Protein AF-A0A388Q940-F1 (afdb_monomer)

Nearest PDB structures (foldseek):
  7n8o-assembly1_U  TM=7.029E-01  e=7.690E-02  Synechocystis sp. PCC 6803 substr. Kazusa
  3a0b-assembly1_U  TM=7.105E-01  e=7.690E-02  Thermostichus vulcanus
  2axt-assembly1_u  TM=7.032E-01  e=1.272E-01  Thermosynechococcus vestitus
  7yq2-assembly1_U  TM=7.188E-01  e=1.779E-01  Thermosynechococcus vestitus BP-1
  4yuu-assembly1_U1  TM=6.800E-01  e=1.779E-01  Cyanidium caldarium

Solvent-accessible surface area (backbone atoms only — not comparable to full-atom values): 18962 Å² total; per-residue (Å²): 92,52,87,86,71,74,63,37,32,44,63,40,50,44,53,58,74,60,27,64,42,81,66,42,47,79,50,97,77,61,41,44,64,42,27,40,33,36,65,17,64,45,72,73,43,76,47,47,49,44,87,57,42,36,73,36,48,65,73,19,71,62,36,41,33,75,24,58,48,66,78,48,54,72,66,58,51,50,45,69,75,55,49,73,88,47,74,72,46,42,38,65,28,42,40,68,59,48,64,70,42,52,51,51,51,55,61,78,38,70,59,82,27,63,90,38,28,27,54,52,30,46,48,52,51,48,54,31,57,76,71,68,41,60,77,53,72,61,36,47,53,35,32,60,57,28,46,72,65,43,62,91,88,71,51,74,78,56,52,84,24,54,74,78,84,70,81,79,81,85,78,77,84,77,82,81,74,82,78,76,86,77,80,85,79,81,86,78,90,78,91,76,88,84,82,86,84,89,87,79,87,87,88,88,81,89,86,87,87,88,90,90,82,87,84,83,89,87,86,90,86,88,87,82,90,86,85,84,85,90,82,90,87,88,90,65,70,55,57,94,90,40,42,33,66,68,73,54,51,60,74,58,39,41,70,36,61,61,21,26,68,54,45,21,50,48,40,61,72,57,50,74,59,92,42,71,74,53,50,33,75,38,79,78,35,36,93,45,71,52,41,52,47,36,61,71,68,64,38,65,30,52,101

Sequence (303 aa):
MDADRDCQDTRAEVLIAESLEPVTFTSSANCTVLGGRWYDPYTNAVYTVARELDVDHFVPLGDAHSSGGSDWAPDRKQDYANSLADADHLIAVSASANRAKGSRAPDEWKPPNQGYWCEYAYDWIRVKAAWGLSVTQSEWVAVNSMTATCPAGYTYANAASQPAAPAAAPATAVVVVPAPPQPTATAVIVVVPTEVPVVATAVVVATDVPVPAAAPTVAPTDVPTPAPAATAVAAGQCAPGQIDVNSAALEDLQRIIHIGATRAQALIALRPFSSVSDLARISGIGNGTRLAAIKAENLACVN

Radius of gyration: 26.53 Å; Cα contacts (8 Å, |Δi|>4): 356; chains: 1; bounding box: 78×60×60 Å

Structure (mmCIF, N/CA/C/O backbone):
data_AF-A0A388Q940-F1
#
_entry.id   AF-A0A388Q940-F1
#
loop_
_atom_site.group_PDB
_atom_site.id
_atom_site.type_symbol
_atom_site.label_atom_id
_atom_site.label_alt_id
_atom_site.label_comp_id
_atom_site.label_asym_id
_atom_site.label_entity_id
_atom_site.label_seq_id
_atom_site.pdbx_PDB_ins_code
_atom_site.Cartn_x
_atom_site.Cartn_y
_atom_site.Cartn_z
_atom_site.occupancy
_atom_site.B_iso_or_equiv
_atom_site.auth_seq_id
_atom_site.auth_comp_id
_atom_site.auth_asym_id
_atom_site.auth_atom_id
_atom_site.pdbx_PDB_model_num
ATOM 1 N N . MET A 1 1 ? 11.094 -12.103 5.001 1.00 83.81 1 MET A N 1
ATOM 2 C CA . MET A 1 1 ? 11.097 -13.584 5.013 1.00 83.81 1 MET A CA 1
ATOM 3 C C . MET A 1 1 ? 11.046 -14.067 3.573 1.00 83.81 1 MET A C 1
ATOM 5 O O . MET A 1 1 ? 10.405 -13.399 2.788 1.00 83.81 1 MET A O 1
ATOM 9 N N . ASP A 1 2 ? 11.707 -15.164 3.220 1.00 84.62 2 ASP A N 1
ATOM 10 C CA . ASP A 1 2 ? 11.535 -15.830 1.916 1.00 84.62 2 ASP A CA 1
ATOM 11 C C . ASP A 1 2 ? 10.699 -17.094 2.180 1.00 84.62 2 ASP A C 1
ATOM 13 O O . ASP A 1 2 ? 11.158 -18.015 2.867 1.00 84.62 2 ASP A O 1
ATOM 17 N N . ALA A 1 3 ? 9.417 -17.054 1.809 1.00 77.25 3 ALA A N 1
ATOM 18 C CA . ALA A 1 3 ? 8.430 -18.050 2.231 1.00 77.25 3 ALA A CA 1
ATOM 19 C C . ALA A 1 3 ? 8.405 -19.282 1.315 1.00 77.25 3 ALA A C 1
ATOM 21 O O . ALA A 1 3 ? 8.225 -20.402 1.805 1.00 77.25 3 ALA A O 1
ATOM 22 N N . ASP A 1 4 ? 8.602 -19.091 0.014 1.00 76.50 4 ASP A N 1
ATOM 23 C CA . ASP A 1 4 ? 8.589 -20.138 -1.010 1.00 76.50 4 ASP A CA 1
ATOM 24 C C . ASP A 1 4 ? 9.999 -20.610 -1.412 1.00 76.50 4 ASP A C 1
ATOM 26 O O . ASP A 1 4 ? 10.135 -21.624 -2.104 1.00 76.50 4 ASP A O 1
ATOM 30 N N . ARG A 1 5 ? 11.038 -19.989 -0.838 1.00 86.12 5 ARG A N 1
ATOM 31 C CA . ARG A 1 5 ? 12.459 -20.343 -0.968 1.00 86.12 5 ARG A CA 1
ATOM 32 C C . ARG A 1 5 ? 12.975 -20.152 -2.382 1.00 86.12 5 ARG A C 1
ATOM 34 O O . ARG A 1 5 ? 13.818 -20.933 -2.840 1.00 86.12 5 ARG A O 1
ATOM 41 N N . ASP A 1 6 ? 12.473 -19.132 -3.059 1.00 85.19 6 ASP A N 1
ATOM 42 C CA . ASP A 1 6 ? 12.873 -18.797 -4.415 1.00 85.19 6 ASP A CA 1
ATOM 43 C C . ASP A 1 6 ? 14.005 -17.751 -4.474 1.00 85.19 6 ASP A C 1
ATOM 45 O O . ASP A 1 6 ? 14.442 -17.431 -5.574 1.00 85.19 6 ASP A O 1
ATOM 49 N N . CYS A 1 7 ? 14.525 -17.325 -3.308 1.00 92.62 7 CYS A N 1
ATOM 50 C CA . CYS A 1 7 ? 15.496 -16.256 -3.029 1.00 92.62 7 CYS A CA 1
ATOM 51 C C . CYS A 1 7 ? 14.945 -14.828 -2.918 1.00 92.62 7 CYS A C 1
ATOM 53 O O . CYS A 1 7 ? 15.720 -13.917 -2.589 1.00 92.62 7 CYS A O 1
ATOM 55 N N . GLN A 1 8 ? 13.654 -14.612 -3.153 1.00 92.69 8 GLN A N 1
ATOM 56 C CA . GLN A 1 8 ? 12.994 -13.323 -3.005 1.00 92.69 8 GLN A CA 1
ATOM 57 C C . GLN A 1 8 ? 12.448 -13.207 -1.583 1.00 92.69 8 GLN A C 1
ATOM 59 O O . GLN A 1 8 ? 11.655 -14.004 -1.091 1.00 92.69 8 GLN A O 1
ATOM 64 N N . ASP A 1 9 ? 12.931 -12.204 -0.856 1.00 94.50 9 ASP A N 1
ATOM 65 C CA . ASP A 1 9 ? 12.349 -11.903 0.442 1.00 94.50 9 ASP A CA 1
ATOM 66 C C . ASP A 1 9 ? 11.020 -11.148 0.282 1.00 94.50 9 ASP A C 1
ATOM 68 O O . ASP A 1 9 ? 10.682 -10.634 -0.779 1.00 94.50 9 ASP A O 1
ATOM 72 N N . THR A 1 10 ? 10.282 -11.005 1.381 1.00 93.69 10 THR A N 1
ATOM 73 C CA . THR A 1 10 ? 9.023 -10.251 1.450 1.00 93.69 10 THR A CA 1
ATOM 74 C C . THR A 1 10 ? 9.108 -8.877 0.781 1.00 93.69 10 THR A C 1
ATOM 76 O O . THR A 1 10 ? 8.126 -8.411 0.214 1.00 93.69 10 THR A O 1
ATO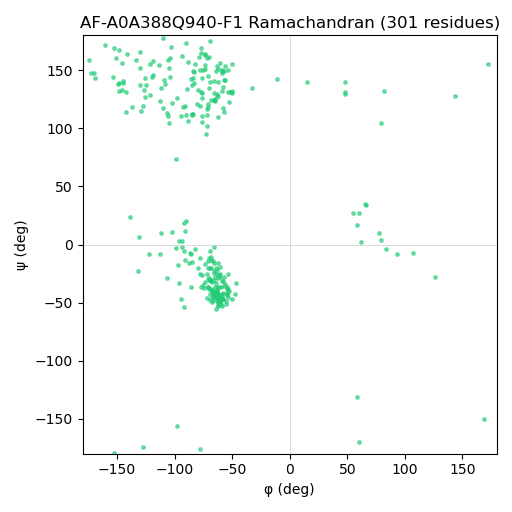M 79 N N . ARG A 1 11 ? 10.270 -8.211 0.819 1.00 96.56 11 ARG A N 1
ATOM 80 C CA . ARG A 1 11 ? 10.433 -6.924 0.145 1.00 96.56 11 ARG A CA 1
ATOM 81 C C . ARG A 1 11 ? 10.418 -7.101 -1.371 1.00 96.56 11 ARG A C 1
ATOM 83 O O . ARG A 1 11 ? 9.755 -6.325 -2.056 1.00 96.56 11 ARG A O 1
ATOM 90 N N . ALA A 1 12 ? 11.172 -8.063 -1.895 1.00 96.25 12 ALA A N 1
ATOM 91 C CA . ALA A 1 12 ? 11.154 -8.390 -3.315 1.00 96.25 12 ALA A CA 1
ATOM 92 C C . ALA A 1 12 ? 9.747 -8.803 -3.778 1.00 96.25 12 ALA A C 1
ATOM 94 O O . ALA A 1 12 ? 9.277 -8.256 -4.775 1.00 96.25 12 ALA A O 1
ATOM 95 N N . GLU A 1 13 ? 9.050 -9.636 -3.001 1.00 91.44 13 GLU A N 1
ATOM 96 C CA . GLU A 1 13 ? 7.671 -10.063 -3.278 1.00 91.44 13 GLU A CA 1
ATOM 97 C C . GLU A 1 13 ? 6.706 -8.883 -3.437 1.00 91.44 13 GLU A C 1
ATOM 99 O O . GLU A 1 13 ? 6.019 -8.759 -4.454 1.00 91.44 13 GLU A O 1
ATOM 104 N N . VAL A 1 14 ? 6.697 -7.958 -2.470 1.00 94.19 14 VAL A N 1
ATOM 105 C CA . VAL A 1 14 ? 5.840 -6.760 -2.526 1.00 94.19 14 VAL A CA 1
ATOM 106 C C . VAL A 1 14 ? 6.194 -5.902 -3.738 1.00 94.19 14 VAL A C 1
ATOM 108 O O . VAL A 1 14 ? 5.314 -5.491 -4.492 1.00 94.19 14 VAL A O 1
ATOM 111 N N . LEU A 1 15 ? 7.486 -5.671 -3.991 1.00 95.88 15 LEU A N 1
ATOM 112 C CA . LEU A 1 15 ? 7.912 -4.874 -5.141 1.00 95.88 15 LEU A CA 1
ATOM 113 C C . LEU A 1 15 ? 7.495 -5.497 -6.476 1.00 95.88 15 LEU A C 1
ATOM 115 O O . LEU A 1 15 ? 7.158 -4.762 -7.402 1.00 95.88 15 LEU A O 1
ATOM 119 N N . ILE A 1 16 ? 7.510 -6.819 -6.600 1.00 91.81 16 ILE A N 1
ATOM 120 C CA . ILE A 1 16 ? 7.070 -7.507 -7.816 1.00 91.81 16 ILE A CA 1
ATOM 121 C C . ILE A 1 16 ? 5.557 -7.422 -7.965 1.00 91.81 16 ILE A C 1
ATOM 123 O O . ILE A 1 16 ? 5.072 -7.090 -9.048 1.00 91.81 16 ILE A O 1
ATOM 127 N N . ALA A 1 17 ? 4.819 -7.674 -6.886 1.00 88.69 17 ALA A N 1
ATOM 128 C CA . ALA A 1 17 ? 3.362 -7.670 -6.888 1.00 88.69 17 ALA A CA 1
ATOM 129 C C . ALA A 1 17 ? 2.766 -6.281 -7.179 1.00 88.69 17 ALA A C 1
ATOM 131 O O . ALA A 1 17 ? 1.735 -6.170 -7.853 1.00 88.69 17 ALA A O 1
ATOM 132 N N . GLU A 1 18 ? 3.402 -5.218 -6.689 1.00 88.69 18 GLU A N 1
ATOM 133 C CA . GLU A 1 18 ? 2.896 -3.850 -6.828 1.00 88.69 18 GLU A CA 1
ATOM 134 C C . GLU A 1 18 ? 3.379 -3.115 -8.073 1.00 88.69 18 GLU A C 1
ATOM 136 O O . GLU A 1 18 ? 2.823 -2.069 -8.425 1.00 88.69 18 GLU A O 1
ATOM 141 N N . SER A 1 19 ? 4.396 -3.636 -8.761 1.00 90.06 19 SER A N 1
ATOM 142 C CA . SER A 1 19 ? 4.884 -2.979 -9.965 1.00 90.06 19 SER A CA 1
ATOM 143 C C . SER A 1 19 ? 3.800 -2.947 -11.046 1.00 90.06 19 SER A C 1
ATOM 145 O O . SER A 1 19 ? 3.178 -3.950 -11.395 1.00 90.06 19 SER A O 1
ATOM 147 N N . LEU A 1 20 ? 3.575 -1.763 -11.604 1.00 83.50 20 LEU A N 1
ATOM 148 C CA . LEU A 1 20 ? 2.651 -1.500 -12.706 1.00 83.50 20 LEU A CA 1
ATOM 149 C C . LEU A 1 20 ? 3.187 -2.017 -14.049 1.00 83.50 20 LEU A C 1
ATOM 151 O O . LEU A 1 20 ? 2.429 -2.143 -15.012 1.00 83.50 20 LEU A O 1
ATOM 155 N N . GLU A 1 21 ? 4.488 -2.295 -14.111 1.00 85.50 21 GLU A N 1
ATOM 156 C CA . GLU A 1 21 ? 5.213 -2.825 -15.263 1.00 85.50 21 GLU A CA 1
ATOM 157 C C . GLU A 1 21 ? 6.128 -3.974 -14.810 1.00 85.50 21 GLU A C 1
ATOM 159 O O . GLU A 1 21 ? 6.460 -4.044 -13.627 1.00 85.50 21 GLU A O 1
ATOM 164 N N . PRO A 1 22 ? 6.562 -4.878 -15.709 1.00 90.00 22 PRO A N 1
ATOM 165 C CA . PRO A 1 22 ? 7.490 -5.942 -15.340 1.00 90.00 22 PRO A CA 1
ATOM 166 C C . PRO A 1 22 ? 8.751 -5.391 -14.669 1.00 90.00 22 PRO A C 1
ATOM 168 O O . PRO A 1 22 ? 9.387 -4.467 -15.184 1.00 90.00 22 PRO A O 1
ATOM 171 N N . VAL A 1 23 ? 9.130 -5.979 -13.535 1.00 94.06 23 VAL A N 1
ATOM 172 C CA . VAL A 1 23 ? 10.354 -5.582 -12.846 1.00 94.06 23 VAL A CA 1
ATOM 173 C C . VAL A 1 23 ? 11.604 -6.046 -13.593 1.00 94.06 23 VAL A C 1
ATOM 175 O O . VAL A 1 23 ? 11.598 -6.985 -14.390 1.00 94.06 23 VAL A O 1
ATOM 178 N N . THR A 1 24 ? 12.712 -5.396 -13.278 1.00 97.12 24 THR A N 1
ATOM 179 C CA . THR A 1 24 ? 14.066 -5.801 -13.647 1.00 97.12 24 THR A CA 1
ATOM 180 C C . THR A 1 24 ? 14.837 -6.172 -12.392 1.00 97.12 24 THR A C 1
ATOM 182 O O . THR A 1 24 ? 14.550 -5.672 -11.303 1.00 97.12 24 THR A O 1
ATOM 185 N N . PHE A 1 25 ? 15.845 -7.023 -12.545 1.00 98.06 25 PHE A N 1
ATOM 186 C CA . PHE A 1 25 ? 16.639 -7.548 -11.440 1.00 98.06 25 PHE A CA 1
ATOM 187 C C . PHE A 1 25 ? 18.107 -7.151 -11.573 1.00 98.06 25 PHE A C 1
ATOM 189 O O . PHE A 1 25 ? 18.595 -6.855 -12.664 1.00 98.06 25 PHE A O 1
ATOM 196 N N . THR A 1 26 ? 18.832 -7.156 -10.456 1.00 96.56 26 THR A N 1
ATOM 197 C CA . THR A 1 26 ? 20.275 -6.852 -10.431 1.00 96.56 26 THR A CA 1
ATOM 198 C C . THR A 1 26 ? 21.127 -7.926 -11.112 1.00 96.56 26 THR A C 1
ATOM 200 O O . THR A 1 26 ? 22.269 -7.667 -11.487 1.00 96.56 26 THR A O 1
ATOM 203 N N . SER A 1 27 ? 20.588 -9.136 -11.265 1.00 96.06 27 SER A N 1
ATOM 204 C CA . SER A 1 27 ? 21.234 -10.271 -11.917 1.00 96.06 27 SER A CA 1
ATOM 205 C C . SER A 1 27 ? 20.185 -11.212 -12.507 1.00 96.06 27 SER A C 1
ATOM 207 O O . SER A 1 27 ? 19.005 -11.118 -12.179 1.00 96.06 27 SER A O 1
ATOM 209 N N . SER A 1 28 ? 20.622 -12.174 -13.320 1.00 93.81 28 SER A N 1
ATOM 210 C CA . SER A 1 28 ? 19.756 -13.222 -13.876 1.00 93.81 28 SER A CA 1
ATOM 211 C C . SER A 1 28 ? 19.250 -14.237 -12.844 1.00 93.81 28 SER A C 1
ATOM 213 O O . SER A 1 28 ? 18.481 -15.120 -13.207 1.00 93.81 28 SER A O 1
ATOM 215 N N . ALA A 1 29 ? 19.706 -14.159 -11.587 1.00 93.50 29 ALA A N 1
ATOM 216 C CA . ALA A 1 29 ? 19.182 -14.977 -10.494 1.00 93.50 29 ALA A CA 1
ATOM 217 C C . ALA A 1 29 ? 17.837 -14.456 -9.957 1.00 93.50 29 ALA A C 1
ATOM 219 O O . ALA A 1 29 ? 17.194 -15.155 -9.192 1.00 93.50 29 ALA A O 1
ATOM 220 N N . ASN A 1 30 ? 17.422 -13.243 -10.340 1.00 93.56 30 ASN A N 1
ATOM 221 C CA . ASN A 1 30 ? 16.138 -12.634 -9.982 1.00 93.56 30 ASN A CA 1
ATOM 222 C C . ASN A 1 30 ? 15.846 -12.456 -8.472 1.00 93.56 30 ASN A C 1
ATOM 224 O O . ASN A 1 30 ? 14.724 -12.155 -8.101 1.00 93.56 30 ASN A O 1
ATOM 228 N N . CYS A 1 31 ? 16.850 -12.524 -7.594 1.00 94.81 31 CYS A N 1
ATOM 229 C CA . CYS A 1 31 ? 16.632 -12.367 -6.144 1.00 94.81 31 CYS A CA 1
ATOM 230 C C . CYS A 1 31 ? 16.409 -10.918 -5.683 1.00 94.81 31 CYS A C 1
ATOM 232 O O . CYS A 1 31 ? 15.853 -10.665 -4.621 1.00 94.81 31 CYS A O 1
ATOM 234 N N . THR A 1 32 ? 16.930 -9.934 -6.422 1.00 96.56 32 THR A N 1
ATOM 235 C CA . THR A 1 32 ? 16.900 -8.529 -5.993 1.00 96.56 32 THR A CA 1
ATOM 236 C C . THR A 1 32 ? 16.351 -7.650 -7.095 1.00 96.56 32 THR A C 1
ATOM 238 O O . THR A 1 32 ? 16.972 -7.490 -8.150 1.00 96.56 32 THR A O 1
ATOM 241 N N . VAL A 1 33 ? 15.196 -7.053 -6.818 1.00 97.88 33 VAL A N 1
ATOM 242 C CA . VAL A 1 33 ? 14.529 -6.105 -7.707 1.00 97.88 33 VAL A CA 1
ATOM 243 C C . VAL A 1 33 ? 15.378 -4.837 -7.843 1.00 97.88 33 VAL A C 1
ATOM 245 O O . VAL A 1 33 ? 15.730 -4.196 -6.852 1.00 97.88 33 VAL A O 1
ATOM 248 N N . LEU A 1 34 ? 15.711 -4.480 -9.082 1.00 98.19 34 LEU A N 1
ATOM 249 C CA . LEU A 1 34 ? 16.479 -3.289 -9.450 1.00 98.19 34 LEU A CA 1
ATOM 250 C C . LEU A 1 34 ? 15.557 -2.121 -9.817 1.00 98.19 34 LEU A C 1
ATOM 252 O O . LEU A 1 34 ? 15.752 -0.995 -9.353 1.00 98.19 34 LEU A O 1
ATOM 256 N N . GLY A 1 35 ? 14.556 -2.389 -10.650 1.00 96.75 35 GLY A N 1
ATOM 257 C CA . GLY A 1 35 ? 13.686 -1.366 -11.216 1.00 96.75 35 GLY A CA 1
ATOM 258 C C . GLY A 1 35 ? 12.375 -1.943 -11.725 1.00 96.75 35 GLY A C 1
ATOM 259 O O . GLY A 1 35 ? 12.193 -3.155 -11.749 1.00 96.75 35 GLY A O 1
ATOM 260 N N . GLY A 1 36 ? 11.461 -1.066 -12.096 1.00 96.50 36 GLY A N 1
ATOM 261 C CA . GLY A 1 36 ? 10.072 -1.377 -12.419 1.00 96.50 36 GLY A CA 1
ATOM 262 C C . GLY A 1 36 ? 9.301 -0.069 -12.516 1.00 96.50 36 GLY A C 1
ATOM 263 O O . GLY A 1 36 ? 9.894 0.964 -12.837 1.00 96.50 36 GLY A O 1
ATOM 264 N N . ARG A 1 37 ? 8.007 -0.079 -12.205 1.00 92.19 37 ARG A N 1
ATOM 265 C CA . ARG A 1 37 ? 7.216 1.151 -12.109 1.00 92.19 37 ARG A CA 1
ATOM 266 C C . ARG A 1 37 ? 6.221 1.056 -10.965 1.00 92.19 37 ARG A C 1
ATOM 268 O O . ARG A 1 37 ? 5.287 0.276 -11.042 1.00 92.19 37 ARG A O 1
ATOM 275 N N . TRP A 1 38 ? 6.381 1.874 -9.937 1.00 96.06 38 TRP A N 1
ATOM 276 C CA . TRP A 1 38 ? 5.527 1.883 -8.749 1.00 96.06 38 TRP A CA 1
ATOM 277 C C . TRP A 1 38 ? 4.859 3.234 -8.581 1.00 96.06 38 TRP A C 1
ATOM 279 O O . TRP A 1 38 ? 5.462 4.269 -8.864 1.00 96.06 38 TRP A O 1
ATOM 289 N N . TYR A 1 39 ? 3.621 3.217 -8.112 1.00 92.94 39 TYR A N 1
ATOM 290 C CA . TYR A 1 39 ? 2.898 4.410 -7.705 1.00 92.94 39 TYR A CA 1
ATOM 291 C C . TYR A 1 39 ? 2.915 4.483 -6.178 1.00 92.94 39 TYR A C 1
ATOM 293 O O . TYR A 1 39 ? 2.459 3.550 -5.532 1.00 92.94 39 TYR A O 1
ATOM 301 N N . ASP A 1 40 ? 3.443 5.574 -5.623 1.00 94.69 40 ASP A N 1
ATOM 302 C CA . ASP A 1 40 ? 3.451 5.832 -4.185 1.00 94.69 40 ASP A CA 1
ATOM 303 C C . ASP A 1 40 ? 2.155 6.560 -3.785 1.00 94.69 40 ASP A C 1
ATOM 305 O O . ASP A 1 40 ? 2.025 7.767 -4.046 1.00 94.69 40 ASP A O 1
ATOM 309 N N . PRO A 1 41 ? 1.202 5.881 -3.124 1.00 90.88 41 PRO A N 1
ATOM 310 C CA . PRO A 1 41 ? -0.050 6.505 -2.726 1.00 90.88 41 PRO A CA 1
ATOM 311 C C . PRO A 1 41 ? 0.133 7.603 -1.672 1.00 90.88 41 PRO A C 1
ATOM 313 O O . PRO A 1 41 ? -0.694 8.518 -1.610 1.00 90.88 41 PRO A O 1
ATOM 316 N N . TYR A 1 42 ? 1.221 7.593 -0.889 1.00 96.06 42 TYR A N 1
ATOM 317 C CA . TYR A 1 42 ? 1.453 8.606 0.141 1.00 96.06 42 TYR A CA 1
ATOM 318 C C . TYR A 1 42 ? 1.791 9.974 -0.440 1.00 96.06 42 TYR A C 1
ATOM 320 O O . TYR A 1 42 ? 1.380 11.002 0.108 1.00 96.06 42 TYR A O 1
ATOM 328 N N . THR A 1 43 ? 2.535 9.993 -1.544 1.00 94.12 43 THR A N 1
ATOM 329 C CA . THR A 1 43 ? 3.051 11.224 -2.159 1.00 94.12 43 THR A CA 1
ATOM 330 C C . THR A 1 43 ? 2.431 11.538 -3.517 1.00 94.12 43 THR A C 1
ATOM 332 O O . THR A 1 43 ? 2.644 12.641 -4.019 1.00 94.12 43 THR A O 1
ATOM 335 N N . ASN A 1 44 ? 1.640 10.619 -4.090 1.00 92.44 44 ASN A N 1
ATOM 336 C CA . ASN A 1 44 ? 1.100 10.699 -5.454 1.00 92.44 44 ASN A CA 1
ATOM 337 C C . ASN A 1 44 ? 2.203 10.755 -6.533 1.00 92.44 44 ASN A C 1
ATOM 339 O O . ASN A 1 44 ? 2.023 11.341 -7.602 1.00 92.44 44 ASN A O 1
ATOM 343 N N . ALA A 1 45 ? 3.374 10.187 -6.240 1.00 91.44 45 ALA A N 1
ATOM 344 C CA . ALA A 1 45 ? 4.515 10.150 -7.147 1.00 91.44 45 ALA A CA 1
ATOM 345 C C . ALA A 1 45 ? 4.688 8.761 -7.772 1.00 91.44 45 ALA A C 1
ATOM 347 O O . ALA A 1 45 ? 4.197 7.756 -7.263 1.00 91.44 45 ALA A O 1
ATOM 348 N N . VAL A 1 46 ? 5.409 8.703 -8.892 1.00 93.81 46 VAL A N 1
ATOM 349 C CA . VAL A 1 46 ? 5.783 7.446 -9.549 1.00 93.81 46 VAL A CA 1
ATOM 350 C C . VAL A 1 46 ? 7.287 7.257 -9.437 1.00 93.81 46 VAL A C 1
ATOM 352 O O . VAL A 1 46 ? 8.054 8.176 -9.725 1.00 93.81 46 VAL A O 1
ATOM 355 N N . TYR A 1 47 ? 7.694 6.047 -9.074 1.00 95.81 47 TYR A N 1
ATOM 356 C CA . TYR A 1 47 ? 9.085 5.641 -8.924 1.00 95.81 47 TYR A CA 1
ATOM 357 C C . TYR A 1 47 ? 9.405 4.505 -9.885 1.00 95.81 47 TYR A C 1
ATOM 359 O O . TYR A 1 47 ? 8.564 3.650 -10.156 1.00 95.81 47 TYR A O 1
ATOM 367 N N . THR A 1 48 ? 10.634 4.476 -10.393 1.00 97.69 48 THR A N 1
ATOM 368 C CA . THR A 1 48 ? 11.101 3.404 -11.290 1.00 97.69 48 THR A CA 1
ATOM 369 C C . THR A 1 48 ? 12.333 2.673 -10.778 1.00 97.69 48 THR A C 1
ATOM 371 O O . THR A 1 48 ? 12.722 1.640 -11.325 1.00 97.69 48 THR A O 1
ATOM 374 N N . VAL A 1 49 ? 12.935 3.173 -9.699 1.00 98.25 49 VAL A N 1
ATOM 375 C CA . VAL A 1 49 ? 14.125 2.594 -9.083 1.00 98.25 49 VAL A CA 1
ATOM 376 C C . VAL A 1 49 ? 13.734 1.983 -7.746 1.00 98.25 49 VAL A C 1
ATOM 378 O O . VAL A 1 49 ? 13.347 2.689 -6.818 1.00 98.25 49 VAL A O 1
ATOM 381 N N . ALA A 1 50 ? 13.902 0.669 -7.613 1.00 98.25 50 ALA A N 1
ATOM 382 C CA . ALA A 1 50 ? 13.446 -0.065 -6.434 1.00 98.25 50 ALA A CA 1
ATOM 383 C C . ALA A 1 50 ? 14.101 0.413 -5.130 1.00 98.25 50 ALA A C 1
ATOM 385 O O . ALA A 1 50 ? 13.504 0.298 -4.067 1.00 98.25 50 ALA A O 1
ATOM 386 N N . ARG A 1 51 ? 15.327 0.953 -5.184 1.00 97.81 51 ARG A N 1
ATOM 387 C CA . ARG A 1 51 ? 16.053 1.454 -3.999 1.00 97.81 51 ARG A CA 1
ATOM 388 C C . ARG A 1 51 ? 15.480 2.753 -3.415 1.00 97.81 51 ARG A C 1
ATOM 390 O O . ARG A 1 51 ? 15.900 3.156 -2.337 1.00 97.81 51 ARG A O 1
ATOM 397 N N . GLU A 1 52 ? 14.612 3.444 -4.151 1.00 98.44 52 GLU A N 1
ATOM 398 C CA . GLU A 1 52 ? 13.948 4.678 -3.699 1.00 98.44 52 GLU A CA 1
ATOM 399 C C . GLU A 1 52 ? 12.672 4.382 -2.902 1.00 98.44 52 GLU A C 1
ATOM 401 O O . GLU A 1 52 ? 12.092 5.284 -2.296 1.00 98.44 52 GLU A O 1
ATOM 406 N N . LEU A 1 53 ? 12.274 3.109 -2.876 1.00 98.69 53 LEU A N 1
ATOM 407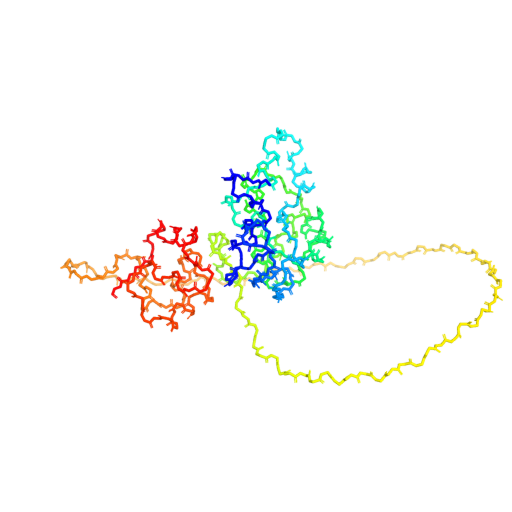 C CA . LEU A 1 53 ? 11.103 2.606 -2.187 1.00 98.69 53 LEU A CA 1
ATOM 408 C C . LEU A 1 53 ? 11.510 1.793 -0.957 1.00 98.69 53 LEU A C 1
ATOM 410 O O . LEU A 1 53 ? 12.416 0.949 -1.013 1.00 98.69 53 LEU A O 1
ATOM 414 N N . ASP A 1 54 ? 10.777 2.015 0.126 1.00 98.50 54 ASP A N 1
ATOM 415 C CA . ASP A 1 54 ? 10.733 1.120 1.275 1.00 98.50 54 ASP A CA 1
ATOM 416 C C . ASP A 1 54 ? 9.393 0.354 1.226 1.00 98.50 54 ASP A C 1
ATOM 418 O O . ASP A 1 54 ? 8.405 0.858 0.691 1.00 98.50 54 ASP A O 1
ATOM 422 N N . VAL A 1 55 ? 9.360 -0.861 1.779 1.00 98.19 55 VAL A N 1
ATOM 423 C CA . VAL A 1 55 ? 8.098 -1.579 2.021 1.00 98.19 55 VAL A CA 1
ATOM 424 C C . VAL A 1 55 ? 7.623 -1.192 3.414 1.00 98.19 55 VAL A C 1
ATOM 426 O O . VAL A 1 55 ? 8.296 -1.491 4.403 1.00 98.19 55 VAL A O 1
ATOM 429 N N . ASP A 1 56 ? 6.527 -0.448 3.475 1.00 98.31 56 ASP A N 1
ATOM 430 C CA . ASP A 1 56 ? 5.913 0.016 4.714 1.00 98.31 56 ASP A CA 1
ATOM 431 C C . ASP A 1 56 ? 4.988 -1.056 5.286 1.00 98.31 56 ASP A C 1
ATOM 433 O O . ASP A 1 56 ? 4.199 -1.662 4.563 1.00 98.31 56 ASP A O 1
ATOM 437 N N . HIS A 1 57 ? 5.055 -1.242 6.603 1.00 98.25 57 HIS A N 1
ATOM 438 C CA . HIS A 1 57 ? 3.990 -1.897 7.351 1.00 98.25 57 HIS A CA 1
ATOM 439 C C . HIS A 1 57 ? 2.861 -0.886 7.495 1.00 98.25 57 HIS A C 1
ATOM 441 O O . HIS A 1 57 ? 2.969 0.049 8.296 1.00 98.25 57 HIS A O 1
ATOM 447 N N . PHE A 1 58 ? 1.784 -1.069 6.727 1.00 97.44 58 PHE A N 1
ATOM 448 C CA . PHE A 1 58 ? 0.710 -0.081 6.617 1.00 97.44 58 PHE A CA 1
ATOM 449 C C . PHE A 1 58 ? 0.218 0.375 7.992 1.00 97.44 58 PHE A C 1
ATOM 451 O O . PHE A 1 58 ? 0.207 1.569 8.286 1.00 97.44 58 PHE A O 1
ATOM 458 N N . VAL A 1 59 ? -0.017 -0.583 8.892 1.00 98.50 59 VAL A N 1
ATOM 459 C CA . VAL A 1 59 ? -0.011 -0.354 10.341 1.00 98.50 59 VAL A CA 1
ATOM 460 C C . VAL A 1 59 ? 1.394 -0.696 10.880 1.00 98.50 59 VAL A C 1
ATOM 462 O O . VAL A 1 59 ? 1.765 -1.877 10.882 1.00 98.50 59 VAL A O 1
ATOM 465 N N . PRO A 1 60 ? 2.203 0.290 11.329 1.00 98.50 60 PRO A N 1
ATOM 466 C CA . PRO A 1 60 ? 3.605 0.068 11.682 1.00 98.50 60 PRO A CA 1
ATOM 467 C C . PRO A 1 60 ? 3.806 -0.969 12.785 1.00 98.50 60 PRO A C 1
ATOM 469 O O . PRO A 1 60 ? 3.012 -1.052 13.718 1.00 98.50 60 PRO A O 1
ATOM 472 N N . LEU A 1 61 ? 4.939 -1.677 12.772 1.00 98.12 61 LEU A N 1
ATOM 473 C CA . LEU A 1 61 ? 5.277 -2.657 13.818 1.00 98.12 61 LEU A CA 1
ATOM 474 C C 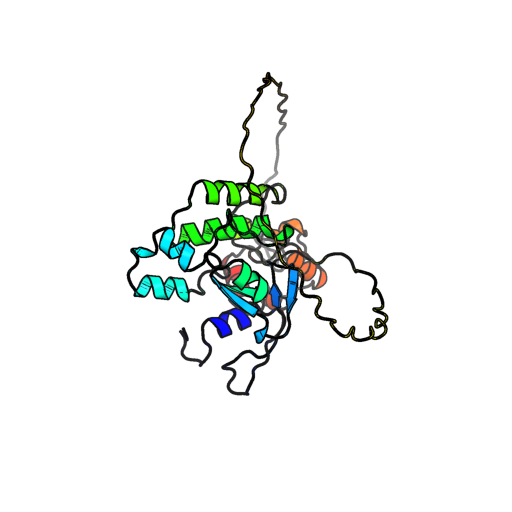. LEU A 1 61 ? 5.227 -2.072 15.244 1.00 98.12 61 LEU A C 1
ATOM 476 O O . LEU A 1 61 ? 4.797 -2.754 16.172 1.00 98.12 61 LEU A O 1
ATOM 480 N N . GLY A 1 62 ? 5.665 -0.821 15.430 1.00 98.25 62 GLY A N 1
ATOM 481 C CA . GLY A 1 62 ? 5.641 -0.152 16.737 1.00 98.25 62 GLY A CA 1
ATOM 482 C C . GLY A 1 62 ? 4.233 0.228 17.210 1.00 98.25 62 GLY A C 1
ATOM 483 O O . GLY A 1 62 ? 3.930 0.101 18.398 1.00 98.25 62 GLY A O 1
ATOM 484 N N . ASP A 1 63 ? 3.368 0.634 16.282 1.00 98.50 63 ASP A N 1
ATOM 485 C CA . ASP A 1 63 ? 1.953 0.881 16.559 1.00 98.50 63 ASP A CA 1
ATOM 486 C C . ASP A 1 63 ? 1.241 -0.439 16.884 1.00 98.50 63 ASP A C 1
ATOM 488 O O . ASP A 1 63 ? 0.656 -0.578 17.956 1.00 98.50 63 ASP A O 1
ATOM 492 N N . ALA A 1 64 ? 1.422 -1.465 16.046 1.00 98.44 64 ALA A N 1
ATOM 493 C CA . ALA A 1 64 ? 0.870 -2.796 16.270 1.00 98.44 64 ALA A CA 1
ATOM 494 C C . ALA A 1 64 ? 1.274 -3.364 17.636 1.00 98.44 64 ALA A C 1
ATOM 496 O O . ALA A 1 64 ? 0.437 -3.909 18.353 1.00 98.44 64 ALA A O 1
ATOM 497 N N . HIS A 1 65 ? 2.538 -3.190 18.040 1.00 98.31 65 HIS A N 1
ATOM 498 C CA . HIS A 1 65 ? 3.009 -3.571 19.370 1.00 98.31 65 HIS A CA 1
ATOM 499 C C . HIS A 1 65 ? 2.215 -2.876 20.486 1.00 98.31 65 HIS A C 1
ATOM 501 O O . HIS A 1 65 ? 1.774 -3.538 21.424 1.00 98.31 65 HIS A O 1
ATOM 507 N N . SER A 1 66 ? 2.005 -1.566 20.362 1.00 97.56 66 SER A N 1
ATOM 508 C CA . SER A 1 66 ? 1.300 -0.741 21.352 1.00 97.56 66 SER A CA 1
ATOM 509 C C . SER A 1 66 ? -0.211 -1.007 21.380 1.00 97.56 66 SER A C 1
ATOM 511 O O . SER A 1 66 ? -0.850 -0.850 22.418 1.00 97.56 66 SER A O 1
ATOM 513 N N . SER A 1 67 ? -0.775 -1.479 20.269 1.00 96.56 67 SER A N 1
ATOM 514 C CA . SER A 1 67 ? -2.196 -1.803 20.096 1.00 96.56 67 SER A CA 1
ATOM 515 C C . SER A 1 67 ? -2.563 -3.254 20.452 1.00 96.56 67 SER A C 1
ATOM 517 O O . SER A 1 67 ? -3.598 -3.757 20.014 1.00 96.56 67 SER A O 1
ATOM 519 N N . GLY A 1 68 ? -1.734 -3.942 21.246 1.00 96.06 68 GLY A N 1
ATOM 520 C CA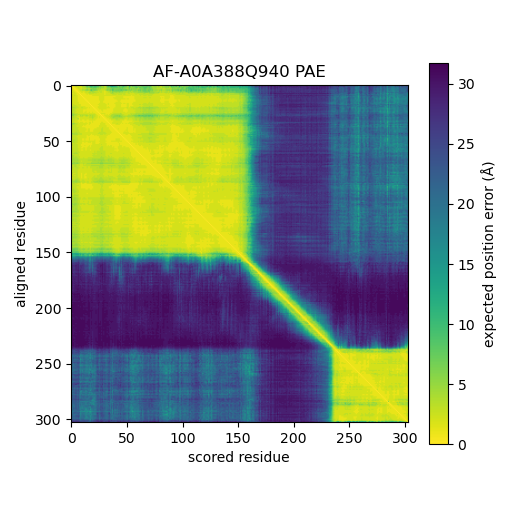 . GLY A 1 68 ? -1.974 -5.314 21.726 1.00 96.06 68 GLY A CA 1
ATOM 521 C C . GLY A 1 68 ? -1.097 -6.384 21.070 1.00 96.06 68 GLY A C 1
ATOM 522 O O . GLY A 1 68 ? -1.068 -7.529 21.521 1.00 96.06 68 GLY A O 1
ATOM 523 N N . GLY A 1 69 ? -0.318 -6.023 20.049 1.00 96.69 69 GLY A N 1
ATOM 524 C CA . GLY A 1 69 ? 0.658 -6.919 19.431 1.00 96.69 69 GLY A CA 1
ATOM 525 C C . GLY A 1 69 ? 1.841 -7.269 20.338 1.00 96.69 69 GLY A C 1
ATOM 526 O O . GLY A 1 69 ? 2.571 -8.223 20.059 1.00 96.69 69 GLY A O 1
ATOM 527 N N . SER A 1 70 ? 2.035 -6.552 21.450 1.00 97.62 70 SER A N 1
ATOM 528 C CA . SER A 1 70 ? 2.996 -6.907 22.502 1.00 97.62 70 SER A CA 1
ATOM 529 C C . SER A 1 70 ? 2.794 -8.328 23.023 1.00 97.62 70 SER A C 1
ATOM 531 O O . SER A 1 70 ? 3.783 -9.041 23.230 1.00 97.62 70 SER A O 1
ATOM 533 N N . ASP A 1 71 ? 1.536 -8.751 23.143 1.00 96.38 71 ASP A N 1
ATOM 534 C CA . ASP A 1 71 ? 1.126 -10.005 23.782 1.00 96.38 71 ASP A CA 1
ATOM 535 C C . ASP A 1 71 ? 1.153 -11.190 22.813 1.00 96.38 71 ASP A C 1
ATOM 537 O O . ASP A 1 71 ? 0.983 -12.345 23.208 1.00 96.38 71 ASP A O 1
ATOM 541 N N . TRP A 1 72 ? 1.393 -10.927 21.527 1.00 97.94 72 TRP A N 1
ATOM 542 C CA . TRP A 1 72 ? 1.516 -11.977 20.531 1.00 97.94 72 TRP A CA 1
ATOM 543 C C . TRP A 1 72 ? 2.748 -12.844 20.780 1.00 97.94 72 TRP A C 1
ATOM 545 O O . TRP A 1 72 ? 3.847 -12.362 21.096 1.00 97.94 72 TRP A O 1
ATOM 555 N N . ALA A 1 73 ? 2.553 -14.140 20.551 1.00 97.31 73 ALA A N 1
ATOM 556 C CA . ALA A 1 73 ? 3.635 -15.096 20.455 1.00 97.31 73 ALA A CA 1
ATOM 557 C C . ALA A 1 73 ? 4.587 -14.731 19.288 1.00 97.31 73 ALA A C 1
ATOM 559 O O . ALA A 1 73 ? 4.199 -13.999 18.367 1.00 97.31 73 ALA A O 1
ATOM 560 N N . PRO A 1 74 ? 5.860 -15.172 19.339 1.00 96.38 74 PRO A N 1
ATOM 561 C CA . PRO A 1 74 ? 6.865 -14.785 18.347 1.00 96.38 74 PRO A CA 1
ATOM 562 C C . PRO A 1 74 ? 6.495 -15.127 16.898 1.00 96.38 74 PRO A C 1
ATOM 564 O O . PRO A 1 74 ? 6.788 -14.344 16.000 1.00 96.38 74 PRO A O 1
ATOM 567 N N . ASP A 1 75 ? 5.828 -16.259 16.684 1.00 94.62 75 ASP A N 1
ATOM 568 C CA . ASP A 1 75 ? 5.311 -16.702 15.388 1.00 94.62 75 ASP A CA 1
ATOM 569 C C . ASP A 1 75 ? 4.292 -15.710 14.819 1.00 94.62 75 ASP A C 1
ATOM 571 O O . ASP A 1 75 ? 4.480 -15.207 13.718 1.00 94.62 75 ASP A O 1
ATOM 575 N N . ARG A 1 76 ? 3.295 -15.294 15.606 1.00 95.25 76 ARG A N 1
ATOM 576 C CA . ARG A 1 76 ? 2.308 -14.298 15.162 1.00 95.25 76 ARG A CA 1
ATOM 577 C C . ARG A 1 76 ? 2.931 -12.925 14.890 1.00 95.25 76 ARG A C 1
ATOM 579 O O . ARG A 1 76 ? 2.485 -12.223 13.987 1.00 95.25 76 ARG A O 1
ATOM 586 N N . LYS A 1 77 ? 3.970 -12.530 15.637 1.00 97.56 77 LYS A N 1
ATOM 587 C CA . LYS A 1 77 ? 4.743 -11.305 15.342 1.00 97.56 77 LYS A CA 1
ATOM 588 C C . LYS A 1 77 ? 5.478 -11.416 14.010 1.00 97.56 77 LYS A C 1
ATOM 590 O O . LYS A 1 77 ? 5.521 -10.445 13.258 1.00 97.56 77 LYS A O 1
ATOM 595 N N . GLN A 1 78 ? 6.047 -12.583 13.717 1.00 95.44 78 GLN A N 1
ATOM 596 C CA . GLN A 1 78 ? 6.692 -12.852 12.438 1.00 95.44 78 GLN A CA 1
ATOM 597 C C . GLN A 1 78 ? 5.678 -12.869 11.289 1.00 95.44 78 GLN A C 1
ATOM 599 O O . GLN A 1 78 ? 5.955 -12.258 10.256 1.00 95.44 78 GLN A O 1
ATOM 604 N N . ASP A 1 79 ? 4.511 -13.485 11.481 1.00 94.31 79 ASP A N 1
ATOM 605 C CA . ASP A 1 79 ? 3.425 -13.485 10.498 1.00 94.31 79 ASP A CA 1
ATOM 606 C C . ASP A 1 79 ? 2.964 -12.057 10.213 1.00 94.31 79 ASP A C 1
ATOM 608 O O . ASP A 1 79 ? 2.929 -11.643 9.058 1.00 94.31 79 ASP A O 1
ATOM 612 N N . TYR A 1 80 ? 2.718 -11.253 11.250 1.00 96.50 80 TYR A N 1
ATOM 613 C CA . TYR A 1 80 ? 2.399 -9.837 11.075 1.00 96.50 80 TYR A CA 1
ATOM 614 C C . TYR A 1 80 ? 3.512 -9.099 10.325 1.00 96.50 80 TYR A C 1
ATOM 616 O O . TYR A 1 80 ? 3.245 -8.304 9.438 1.00 96.50 80 TYR A O 1
ATOM 624 N N . ALA A 1 81 ? 4.783 -9.356 10.623 1.00 96.94 81 ALA A N 1
ATOM 625 C CA . ALA A 1 81 ? 5.866 -8.650 9.949 1.00 96.94 81 ALA A CA 1
ATOM 626 C C . ALA A 1 81 ? 6.028 -9.024 8.462 1.00 96.94 81 ALA A C 1
ATOM 628 O O . ALA A 1 81 ? 6.649 -8.253 7.731 1.00 96.94 81 ALA A O 1
ATOM 629 N N . ASN A 1 82 ? 5.516 -10.178 8.014 1.00 93.00 82 ASN A N 1
ATOM 630 C CA . ASN A 1 82 ? 5.796 -10.716 6.676 1.00 93.00 82 ASN A CA 1
ATOM 631 C C . ASN A 1 82 ? 4.547 -11.148 5.884 1.00 93.00 82 ASN A C 1
ATOM 633 O O . ASN A 1 82 ? 4.694 -11.752 4.823 1.00 93.00 82 ASN A O 1
ATOM 637 N N . SER A 1 83 ? 3.336 -10.892 6.384 1.00 90.06 83 SER A N 1
ATOM 638 C CA . SER A 1 83 ? 2.102 -11.334 5.730 1.00 90.06 83 SER A CA 1
ATOM 639 C C . SER A 1 83 ? 1.900 -10.644 4.383 1.00 90.06 83 SER A C 1
ATOM 641 O O . SER A 1 83 ? 1.933 -9.421 4.293 1.00 90.06 83 SER A O 1
ATOM 643 N N . LEU A 1 84 ? 1.624 -11.453 3.362 1.00 85.44 84 LEU A N 1
ATOM 644 C CA . LEU A 1 84 ? 1.209 -11.026 2.021 1.00 85.44 84 LEU A CA 1
ATOM 645 C C . LEU A 1 84 ? -0.248 -11.423 1.723 1.00 85.44 84 LEU A C 1
ATOM 647 O O . LEU A 1 84 ? -0.695 -11.363 0.581 1.00 85.44 84 LEU A O 1
ATOM 651 N N . ALA A 1 85 ? -0.985 -11.894 2.739 1.00 83.56 85 ALA A N 1
ATOM 652 C CA . ALA A 1 85 ? -2.366 -12.354 2.581 1.00 83.56 85 ALA A CA 1
ATOM 653 C C . ALA A 1 85 ? -3.346 -11.199 2.312 1.00 83.56 85 ALA A C 1
ATOM 655 O O . ALA A 1 85 ? -4.361 -11.396 1.647 1.00 83.56 85 ALA A O 1
ATOM 656 N N . ASP A 1 86 ? -3.030 -10.011 2.825 1.00 81.44 86 ASP A N 1
ATOM 657 C CA . ASP A 1 86 ? -3.707 -8.753 2.527 1.00 81.44 86 ASP A CA 1
ATOM 658 C C . ASP A 1 86 ? -2.717 -7.866 1.761 1.00 81.44 86 ASP A C 1
ATOM 660 O O . ASP A 1 86 ? -1.603 -7.631 2.233 1.00 81.44 86 ASP A O 1
ATOM 664 N N . ALA A 1 87 ? -3.113 -7.420 0.567 1.00 81.19 87 ALA A N 1
ATOM 665 C CA . ALA A 1 87 ? -2.254 -6.654 -0.329 1.00 81.19 87 ALA A CA 1
ATOM 666 C C . ALA A 1 87 ? -1.884 -5.274 0.232 1.00 81.19 87 ALA A C 1
ATOM 668 O O . ALA A 1 87 ? -0.833 -4.767 -0.134 1.00 81.19 87 ALA A O 1
ATOM 669 N N . ASP A 1 88 ? -2.690 -4.708 1.135 1.00 84.81 88 ASP A N 1
ATOM 670 C CA . ASP A 1 88 ? -2.416 -3.388 1.718 1.00 84.81 88 ASP A CA 1
ATOM 671 C C . ASP A 1 88 ? -1.845 -3.497 3.139 1.00 84.81 88 ASP A C 1
ATOM 673 O O . ASP A 1 88 ? -1.731 -2.509 3.855 1.00 84.81 88 ASP A O 1
ATOM 677 N N . HIS A 1 89 ? -1.460 -4.703 3.575 1.00 91.56 89 HIS A N 1
ATOM 678 C CA . HIS A 1 89 ? -0.736 -4.893 4.835 1.00 91.56 89 HIS A CA 1
ATOM 679 C C . HIS A 1 89 ? 0.733 -4.456 4.721 1.00 91.56 89 HIS A C 1
ATOM 681 O O . HIS A 1 89 ? 1.288 -3.871 5.658 1.00 91.56 89 HIS A O 1
ATOM 687 N N . LEU A 1 90 ? 1.343 -4.714 3.560 1.00 95.38 90 LEU A N 1
ATOM 688 C CA . LEU A 1 90 ? 2.686 -4.278 3.186 1.00 95.38 90 LEU A CA 1
ATOM 689 C C . LEU A 1 90 ? 2.631 -3.562 1.840 1.00 95.38 90 LEU A C 1
ATOM 691 O O . LEU A 1 90 ? 2.284 -4.199 0.853 1.00 95.38 90 LEU A O 1
ATOM 695 N N . ILE A 1 91 ? 3.029 -2.289 1.798 1.00 95.62 91 ILE A N 1
ATOM 696 C CA . ILE A 1 91 ? 2.952 -1.474 0.574 1.00 95.62 91 ILE A CA 1
ATOM 697 C C . ILE A 1 91 ? 4.298 -0.853 0.197 1.00 95.62 91 ILE A C 1
ATOM 699 O O . ILE A 1 91 ? 5.066 -0.437 1.068 1.00 95.62 91 ILE A O 1
ATOM 703 N N . ALA A 1 92 ? 4.609 -0.762 -1.095 1.00 96.81 92 ALA A N 1
ATOM 704 C CA . ALA A 1 92 ? 5.793 -0.077 -1.598 1.00 96.81 92 ALA A CA 1
ATOM 705 C C . ALA A 1 92 ? 5.519 1.424 -1.739 1.00 96.81 92 ALA A C 1
ATOM 707 O O . ALA A 1 92 ? 4.774 1.890 -2.600 1.00 96.81 92 ALA A O 1
ATOM 708 N N . VAL A 1 93 ? 6.192 2.208 -0.907 1.00 98.38 93 VAL A N 1
ATOM 709 C CA . VAL A 1 93 ? 6.051 3.667 -0.845 1.00 98.38 93 VAL A CA 1
ATOM 710 C C . VAL A 1 93 ? 7.424 4.318 -0.885 1.00 98.38 93 VAL A C 1
ATOM 712 O O . VAL A 1 93 ? 8.450 3.661 -0.679 1.00 98.38 93 VAL A O 1
ATOM 715 N N . SER A 1 94 ? 7.483 5.626 -1.134 1.00 98.50 94 SER A N 1
ATOM 716 C CA . SER A 1 94 ? 8.762 6.331 -1.093 1.00 98.50 94 SER A CA 1
ATOM 717 C C . SER A 1 94 ? 9.434 6.177 0.269 1.00 98.50 94 SER A C 1
ATOM 719 O O . SER A 1 94 ? 8.823 6.343 1.330 1.00 98.50 94 SER A O 1
ATOM 721 N N . ALA A 1 95 ? 10.739 5.911 0.238 1.00 98.31 95 ALA A N 1
ATOM 722 C CA . ALA A 1 95 ? 11.538 5.762 1.447 1.00 98.31 95 ALA A CA 1
ATOM 723 C C . ALA A 1 95 ? 11.457 7.006 2.353 1.00 98.31 95 ALA A C 1
ATOM 725 O O . ALA A 1 95 ? 11.471 6.905 3.577 1.00 98.31 95 ALA A O 1
ATOM 726 N N . SER A 1 96 ? 11.339 8.202 1.769 1.00 98.25 96 SER A N 1
ATOM 727 C CA . SER A 1 96 ? 11.170 9.446 2.524 1.00 98.25 96 SER A CA 1
ATOM 728 C C . SER A 1 96 ? 9.834 9.507 3.268 1.00 98.25 96 SER A C 1
ATOM 730 O O . SER A 1 96 ? 9.835 9.835 4.456 1.00 98.25 96 SER A O 1
ATOM 732 N N . ALA A 1 97 ? 8.711 9.191 2.612 1.00 98.19 97 ALA A N 1
ATOM 733 C CA . ALA A 1 97 ? 7.394 9.227 3.246 1.00 98.19 97 ALA A CA 1
ATOM 734 C C . ALA A 1 97 ? 7.265 8.156 4.334 1.00 98.19 97 ALA A C 1
ATOM 736 O O . ALA A 1 97 ? 6.823 8.472 5.439 1.00 98.19 97 ALA A O 1
ATOM 737 N N . ASN A 1 98 ? 7.740 6.934 4.067 1.00 98.56 98 ASN A N 1
ATOM 738 C CA . ASN A 1 98 ? 7.734 5.854 5.053 1.00 98.56 98 ASN A CA 1
ATOM 739 C C . ASN A 1 98 ? 8.532 6.224 6.315 1.00 98.56 98 ASN A C 1
ATOM 741 O O . ASN A 1 98 ? 8.062 6.099 7.443 1.00 98.56 98 ASN A O 1
ATOM 745 N N . ARG A 1 99 ? 9.734 6.783 6.145 1.00 98.12 99 ARG A N 1
ATOM 746 C CA . ARG A 1 99 ? 10.568 7.204 7.284 1.00 98.12 99 ARG A CA 1
ATOM 747 C C . ARG A 1 99 ? 9.983 8.395 8.039 1.00 98.12 99 ARG A C 1
ATOM 749 O O . ARG A 1 99 ? 10.191 8.499 9.246 1.00 98.12 99 ARG A O 1
ATOM 756 N N . ALA A 1 100 ? 9.261 9.285 7.355 1.00 98.56 100 ALA A N 1
ATOM 757 C CA . ALA A 1 100 ? 8.537 10.377 8.003 1.00 98.56 100 ALA A CA 1
ATOM 758 C C . ALA A 1 100 ? 7.372 9.857 8.864 1.00 98.56 100 ALA A C 1
ATOM 760 O O . ALA A 1 100 ? 7.168 10.364 9.971 1.00 98.56 100 ALA A O 1
ATOM 761 N N . LYS A 1 101 ? 6.657 8.831 8.383 1.00 98.50 101 LYS A N 1
ATOM 762 C CA . LYS A 1 101 ? 5.616 8.113 9.128 1.00 98.50 101 LYS A CA 1
ATOM 763 C C . LYS A 1 101 ? 6.200 7.394 10.346 1.00 98.50 101 LYS A C 1
ATOM 765 O O . LYS A 1 101 ? 5.789 7.661 11.473 1.00 98.50 101 LYS A O 1
ATOM 770 N N . GLY A 1 102 ? 7.202 6.536 10.159 1.00 98.31 102 GLY A N 1
ATOM 771 C CA . GLY A 1 102 ? 7.780 5.739 11.245 1.00 98.31 102 GLY A CA 1
ATOM 772 C C . GLY A 1 102 ? 6.726 4.860 11.932 1.00 98.31 102 GLY A C 1
ATOM 773 O O . GLY A 1 102 ? 5.954 4.187 11.261 1.00 98.31 102 GLY A O 1
ATOM 774 N N . SER A 1 103 ? 6.670 4.884 13.270 1.00 98.00 103 SER A N 1
ATOM 775 C CA . SER A 1 103 ? 5.680 4.121 14.059 1.00 98.00 103 SER A CA 1
ATOM 776 C C . SER A 1 103 ? 4.383 4.881 14.356 1.00 98.00 103 SER A C 1
ATOM 778 O O . SER A 1 103 ? 3.627 4.461 15.225 1.00 98.00 103 SER A O 1
ATOM 780 N N . ARG A 1 104 ? 4.161 6.025 13.705 1.00 98.69 104 ARG A N 1
ATOM 781 C CA . ARG A 1 104 ? 3.059 6.939 14.020 1.00 98.69 104 ARG A CA 1
ATOM 782 C C . ARG A 1 104 ? 1.730 6.419 13.486 1.00 98.69 104 ARG A C 1
ATOM 784 O O . ARG A 1 104 ? 1.665 5.897 12.371 1.00 98.69 104 ARG A O 1
ATOM 791 N N . ALA A 1 105 ? 0.680 6.649 14.261 1.00 98.25 105 ALA A N 1
ATOM 792 C CA . ALA A 1 105 ? -0.698 6.408 13.865 1.00 98.25 105 ALA A CA 1
ATOM 793 C C . ALA A 1 105 ? -1.318 7.659 13.189 1.00 98.25 105 ALA A C 1
ATOM 795 O O . ALA A 1 105 ? -0.682 8.721 13.142 1.00 98.25 105 ALA A O 1
ATOM 796 N N . PRO A 1 106 ? -2.545 7.574 12.634 1.00 98.38 106 PRO A N 1
ATOM 797 C CA . PRO A 1 106 ? -3.147 8.647 11.834 1.00 98.38 106 PRO A CA 1
ATOM 798 C C . PRO A 1 106 ? -3.397 9.976 12.548 1.00 98.38 106 PRO A C 1
ATOM 800 O O . PRO A 1 106 ? -3.679 10.979 11.884 1.00 98.38 106 PRO A O 1
ATOM 803 N N . ASP A 1 107 ? -3.363 9.996 13.876 1.00 98.06 107 ASP A N 1
ATOM 804 C CA . ASP A 1 107 ? -3.425 11.198 14.711 1.00 98.06 107 ASP A CA 1
ATOM 805 C C . ASP A 1 107 ? -2.084 11.936 14.814 1.00 98.06 107 ASP A C 1
ATOM 807 O O . ASP A 1 107 ? -2.070 13.140 15.066 1.00 98.06 107 ASP A O 1
ATOM 811 N N . GLU A 1 108 ? -0.971 11.259 14.537 1.00 98.44 108 GLU A N 1
ATOM 812 C CA . GLU A 1 108 ? 0.380 11.828 14.570 1.00 98.44 108 GLU A CA 1
ATOM 813 C C . GLU A 1 108 ? 0.977 12.051 13.174 1.00 98.44 108 GLU A C 1
ATOM 815 O O . GLU A 1 108 ? 1.816 12.939 12.985 1.00 98.44 108 GLU A O 1
ATOM 820 N N . TRP A 1 109 ? 0.575 11.247 12.189 1.00 98.62 109 TRP A N 1
ATOM 821 C CA . TRP A 1 109 ? 1.014 11.375 10.804 1.00 98.62 109 TRP A CA 1
ATOM 822 C C . TRP A 1 109 ? -0.077 10.932 9.837 1.00 98.62 109 TRP A C 1
ATOM 824 O O . TRP A 1 109 ? -0.735 9.919 10.041 1.00 98.62 109 TRP A O 1
ATOM 834 N N . LYS A 1 110 ? -0.237 11.670 8.740 1.00 98.25 110 LYS A N 1
ATOM 835 C CA . LYS A 1 110 ? -1.117 11.300 7.629 1.00 98.25 110 LYS A CA 1
ATOM 836 C C . LYS A 1 110 ? -0.342 11.406 6.320 1.00 98.25 110 LYS A C 1
ATOM 838 O O . LYS A 1 110 ? 0.537 12.270 6.223 1.00 98.25 110 LYS A O 1
ATOM 843 N N . PRO A 1 111 ? -0.709 10.621 5.294 1.00 97.69 111 PRO A N 1
ATOM 844 C CA . PRO A 1 111 ? -0.189 10.815 3.951 1.00 97.69 111 PRO A CA 1
ATOM 845 C C . PRO A 1 111 ? -0.326 12.277 3.497 1.00 97.69 111 PRO A C 1
ATOM 847 O O . PRO A 1 111 ? -1.416 12.843 3.622 1.00 97.69 111 PRO A O 1
ATOM 850 N N . PRO A 1 112 ? 0.727 12.906 2.945 1.00 96.19 112 PRO A N 1
ATOM 851 C CA . PRO A 1 112 ? 0.611 14.234 2.342 1.00 96.19 112 PRO A CA 1
ATOM 852 C C . PRO A 1 112 ? -0.427 14.292 1.209 1.00 96.19 112 PRO A C 1
ATOM 854 O O . PRO A 1 112 ? -1.078 15.319 1.011 1.00 96.19 112 PRO A O 1
ATOM 857 N N . ASN A 1 113 ? -0.609 13.186 0.483 1.00 95.19 113 ASN A N 1
ATOM 858 C CA . ASN A 1 113 ? -1.651 13.034 -0.523 1.00 95.19 113 ASN A CA 1
ATOM 859 C C . ASN A 1 113 ? -3.043 12.879 0.119 1.00 95.19 113 ASN A C 1
ATOM 861 O O . ASN A 1 113 ? -3.474 11.774 0.447 1.00 95.19 113 ASN A O 1
ATOM 865 N N . GLN A 1 114 ? -3.781 13.985 0.241 1.00 93.31 114 GLN A N 1
ATOM 866 C CA . GLN A 1 114 ? -5.151 13.965 0.773 1.00 93.31 114 GLN A CA 1
ATOM 867 C C . GLN A 1 114 ? -6.132 13.152 -0.081 1.00 93.31 114 GLN A C 1
ATOM 869 O O . GLN A 1 114 ? -7.105 12.627 0.450 1.00 93.31 114 GLN A O 1
ATOM 874 N N . GLY A 1 115 ? -5.869 12.992 -1.383 1.00 88.12 115 GLY A N 1
ATOM 875 C CA . GLY A 1 115 ? -6.698 12.158 -2.257 1.00 88.12 115 GLY A CA 1
ATOM 876 C C . GLY A 1 115 ? -6.681 10.675 -1.875 1.00 88.12 115 GLY A C 1
ATOM 877 O O . GLY A 1 115 ? -7.602 9.948 -2.228 1.00 88.12 115 GLY A O 1
ATOM 878 N N . TYR A 1 116 ? -5.667 10.240 -1.122 1.00 91.50 116 TYR A N 1
ATOM 879 C CA . TYR A 1 116 ? -5.533 8.870 -0.627 1.00 91.50 116 TYR A CA 1
ATOM 880 C C . TYR A 1 116 ? -6.157 8.660 0.763 1.00 91.50 116 TYR A C 1
ATOM 882 O O . TYR A 1 116 ? -6.214 7.542 1.260 1.00 91.50 116 TYR A O 1
ATOM 890 N N . TRP A 1 117 ? -6.649 9.714 1.422 1.00 94.50 117 TRP A N 1
ATOM 891 C CA . TRP A 1 117 ? -7.098 9.620 2.816 1.00 94.50 117 TRP A CA 1
ATOM 892 C C . TRP A 1 117 ? -8.288 8.684 3.028 1.00 94.50 117 TRP A C 1
ATOM 894 O O . TRP A 1 117 ? -8.331 8.008 4.052 1.00 94.50 117 TRP A O 1
ATOM 904 N N . CYS A 1 118 ? -9.232 8.630 2.088 1.00 90.56 118 CYS A N 1
ATOM 905 C CA . CYS A 1 118 ? -10.380 7.733 2.190 1.00 90.56 118 CYS A CA 1
ATOM 906 C C . CYS A 1 118 ? -9.940 6.262 2.209 1.00 90.56 118 CYS A C 1
ATOM 908 O O . CYS A 1 118 ? -10.298 5.528 3.127 1.00 90.56 118 CYS A O 1
ATOM 910 N N . GLU A 1 119 ? -9.134 5.866 1.221 1.00 85.50 119 GLU A N 1
ATOM 911 C CA . GLU A 1 119 ? -8.574 4.514 1.086 1.00 85.50 119 GLU A CA 1
ATOM 912 C C . GLU A 1 119 ? -7.733 4.179 2.321 1.00 85.50 119 GLU A C 1
ATOM 914 O O . GLU A 1 119 ? -8.055 3.245 3.053 1.00 85.50 119 GLU A O 1
ATOM 919 N N . TYR A 1 120 ? -6.802 5.073 2.677 1.00 93.44 120 TYR A N 1
ATOM 920 C CA . TYR A 1 120 ? -5.943 4.903 3.844 1.00 93.44 120 TYR A CA 1
ATOM 921 C C . TYR A 1 120 ? -6.735 4.647 5.137 1.00 93.44 120 TYR A C 1
ATOM 923 O O . TYR A 1 120 ? -6.382 3.781 5.937 1.00 93.44 120 TYR A O 1
ATOM 931 N N . ALA A 1 121 ? -7.799 5.417 5.381 1.00 94.81 121 ALA A N 1
ATOM 932 C CA . ALA A 1 121 ? -8.595 5.298 6.598 1.00 94.81 121 ALA A CA 1
ATOM 933 C C . ALA A 1 121 ? -9.282 3.933 6.709 1.00 94.81 121 ALA A C 1
ATOM 935 O O . ALA A 1 121 ? -9.315 3.343 7.789 1.00 94.81 121 ALA A O 1
ATOM 936 N N . TYR A 1 122 ? -9.823 3.425 5.604 1.00 89.75 122 TYR A N 1
ATOM 937 C CA . TYR A 1 122 ? -10.499 2.136 5.608 1.00 89.75 122 TYR A CA 1
ATOM 938 C C . TYR A 1 122 ? -9.530 0.956 5.627 1.00 89.75 122 TYR A C 1
ATOM 940 O O . TYR A 1 122 ? -9.810 -0.014 6.333 1.00 89.75 122 TYR A O 1
ATOM 948 N N . ASP A 1 123 ? -8.389 1.049 4.948 1.00 90.44 123 ASP A N 1
ATOM 949 C CA . ASP A 1 123 ? -7.334 0.033 5.031 1.00 90.44 123 ASP A CA 1
ATOM 950 C C . ASP A 1 123 ? -6.779 -0.054 6.452 1.00 90.44 123 ASP A C 1
ATOM 952 O O . ASP A 1 123 ? -6.617 -1.146 6.995 1.00 90.44 123 ASP A O 1
ATOM 956 N N . TRP A 1 124 ? -6.617 1.089 7.128 1.00 95.75 124 TRP A N 1
ATOM 957 C CA . TRP A 1 124 ? -6.197 1.130 8.529 1.00 95.75 124 TRP A CA 1
ATOM 958 C C . TRP A 1 124 ? -7.171 0.368 9.432 1.00 95.75 124 TRP A C 1
ATOM 960 O O . TRP A 1 124 ? -6.760 -0.470 10.236 1.00 95.75 124 TRP A O 1
ATOM 970 N N . ILE A 1 125 ? -8.477 0.613 9.264 1.00 91.25 125 ILE A N 1
ATOM 971 C CA . ILE A 1 125 ? -9.537 -0.105 9.985 1.00 91.25 125 ILE A CA 1
ATOM 972 C C . ILE A 1 125 ? -9.483 -1.602 9.666 1.00 91.25 125 ILE A C 1
ATOM 974 O O . ILE A 1 125 ? -9.564 -2.419 10.587 1.00 91.25 125 ILE A O 1
ATOM 978 N N . ARG A 1 126 ? -9.327 -1.968 8.387 1.00 89.81 126 ARG A N 1
ATOM 979 C CA . ARG A 1 126 ? -9.288 -3.363 7.937 1.00 89.81 126 ARG A CA 1
ATOM 980 C C . ARG A 1 126 ? -8.125 -4.123 8.539 1.00 89.81 126 ARG A C 1
ATOM 982 O O . ARG A 1 126 ? -8.346 -5.172 9.143 1.00 89.81 126 ARG A O 1
ATOM 989 N N . VAL A 1 127 ? -6.915 -3.589 8.413 1.00 93.19 127 VAL A N 1
ATOM 990 C CA . VAL A 1 127 ? -5.691 -4.223 8.908 1.00 93.19 127 VAL A CA 1
ATOM 991 C C . VAL A 1 127 ? -5.748 -4.352 10.431 1.00 93.19 127 VAL A C 1
ATOM 993 O O . VAL A 1 127 ? -5.534 -5.447 10.958 1.00 93.19 127 VAL A O 1
ATOM 996 N N . LYS A 1 128 ? -6.129 -3.290 11.158 1.00 94.62 128 LYS A N 1
ATOM 997 C CA . LYS A 1 128 ? -6.302 -3.359 12.622 1.00 94.62 128 LYS A CA 1
ATOM 998 C C . LYS A 1 128 ? -7.323 -4.431 13.016 1.00 94.62 128 LYS A C 1
ATOM 1000 O O . LYS A 1 128 ? -7.040 -5.247 13.893 1.00 94.62 128 LYS A O 1
ATOM 1005 N N . ALA A 1 129 ? -8.480 -4.477 12.352 1.00 88.75 129 ALA A N 1
ATOM 1006 C CA . ALA A 1 129 ? -9.527 -5.454 12.640 1.00 88.75 129 ALA A CA 1
ATOM 1007 C C . ALA A 1 129 ? -9.088 -6.896 12.338 1.00 88.75 129 ALA A C 1
ATOM 1009 O O . ALA A 1 129 ? -9.296 -7.779 13.171 1.00 88.75 129 ALA A O 1
ATOM 1010 N N . ALA A 1 130 ? -8.442 -7.133 11.192 1.00 87.12 130 ALA A N 1
ATOM 1011 C CA . ALA A 1 130 ? -7.960 -8.452 10.780 1.00 87.12 130 ALA A CA 1
ATOM 1012 C C . ALA A 1 130 ? -6.956 -9.039 11.782 1.00 87.12 130 ALA A C 1
ATOM 1014 O O . ALA A 1 130 ? -6.982 -10.236 12.073 1.00 87.12 130 ALA A O 1
ATOM 1015 N N . TRP A 1 131 ? -6.111 -8.186 12.364 1.00 93.31 131 TRP A N 1
ATOM 1016 C CA . TRP A 1 131 ? -5.105 -8.596 13.341 1.00 93.31 131 TRP A CA 1
ATOM 1017 C C . TRP A 1 131 ? -5.561 -8.487 14.800 1.00 93.31 131 TRP A C 1
ATOM 1019 O O . TRP A 1 131 ? -4.818 -8.902 15.693 1.00 93.31 131 TRP A O 1
ATOM 1029 N N . GLY A 1 132 ? -6.782 -8.008 15.056 1.00 90.06 132 GLY A N 1
ATOM 1030 C CA . GLY A 1 132 ? -7.327 -7.830 16.404 1.00 90.06 132 GLY A CA 1
ATOM 1031 C C . GLY A 1 132 ? -6.594 -6.761 17.219 1.00 90.06 132 GLY A C 1
ATOM 1032 O O . GLY A 1 132 ? -6.430 -6.921 18.426 1.00 90.06 132 GLY A O 1
ATOM 1033 N N . LEU A 1 133 ? -6.113 -5.711 16.555 1.00 94.81 133 LEU A N 1
ATOM 1034 C CA . LEU A 1 133 ? -5.420 -4.582 17.167 1.00 94.81 133 LEU A CA 1
ATOM 1035 C C . LEU A 1 133 ? -6.416 -3.525 17.653 1.00 94.81 133 LEU A C 1
ATOM 1037 O O . LEU A 1 133 ? -7.423 -3.246 17.000 1.00 94.81 133 LEU A O 1
ATOM 1041 N N . SER A 1 134 ? -6.118 -2.914 18.796 1.00 92.56 134 SER A N 1
ATOM 1042 C CA . SER A 1 134 ? -6.905 -1.809 19.340 1.00 92.56 134 SER A CA 1
ATOM 1043 C C . SER A 1 134 ? -6.588 -0.476 18.655 1.00 92.56 134 SER A C 1
ATOM 1045 O O . SER A 1 134 ? -5.547 -0.297 18.018 1.00 92.56 134 SER A O 1
ATOM 1047 N N . VAL A 1 135 ? -7.513 0.471 18.805 1.00 92.94 135 VAL A N 1
ATOM 1048 C CA . VAL A 1 135 ? -7.413 1.835 18.279 1.00 92.94 135 VAL A CA 1
ATOM 1049 C C . VAL A 1 135 ? -7.655 2.795 19.436 1.00 92.94 135 VAL A C 1
ATOM 1051 O O . VAL A 1 135 ? -8.591 2.603 20.220 1.00 92.94 135 VAL A O 1
ATOM 1054 N N . THR A 1 136 ? -6.809 3.813 19.575 1.00 90.56 136 THR A N 1
ATOM 1055 C CA . THR A 1 136 ? -7.015 4.846 20.602 1.00 90.56 136 THR A CA 1
ATOM 1056 C C . THR A 1 136 ? -8.115 5.829 20.189 1.00 90.56 136 THR A C 1
ATOM 1058 O O . THR A 1 136 ? -8.506 5.914 19.026 1.00 90.56 136 THR A O 1
ATOM 1061 N N . GLN A 1 137 ? -8.632 6.624 21.129 1.00 89.31 137 GLN A N 1
ATOM 1062 C CA . GLN A 1 137 ? -9.670 7.603 20.791 1.00 89.31 137 GLN A CA 1
ATOM 1063 C C . GLN A 1 137 ? -9.162 8.693 19.829 1.00 89.31 137 GLN A C 1
ATOM 1065 O O . GLN A 1 137 ? -9.905 9.097 18.934 1.00 89.31 137 GLN A O 1
ATOM 1070 N N . SER A 1 138 ? -7.928 9.181 20.001 1.00 91.06 138 SER A N 1
ATOM 1071 C CA . SER A 1 138 ? -7.336 10.196 19.116 1.00 91.06 138 SER A CA 1
ATOM 1072 C C . SER A 1 138 ? -7.097 9.635 17.719 1.00 91.06 138 SER A C 1
ATOM 1074 O O . SER A 1 138 ? -7.501 10.256 16.734 1.00 91.06 138 SER A O 1
ATOM 1076 N N . GLU A 1 139 ? -6.547 8.425 17.646 1.00 96.50 139 GLU A N 1
ATOM 1077 C CA . GLU A 1 139 ? -6.365 7.663 16.413 1.00 96.50 139 GLU A CA 1
ATOM 1078 C C . GLU A 1 139 ? -7.696 7.482 15.673 1.00 96.50 139 GLU A C 1
ATOM 1080 O O . GLU A 1 139 ? -7.796 7.807 14.490 1.00 96.50 139 GLU A O 1
ATOM 1085 N N . TRP A 1 140 ? -8.758 7.058 16.370 1.00 93.19 140 TRP A N 1
ATOM 1086 C CA . TRP A 1 140 ? -10.081 6.889 15.766 1.00 93.19 140 TRP A CA 1
ATOM 1087 C C . TRP A 1 140 ? -10.657 8.203 15.235 1.00 93.19 140 TRP A C 1
ATOM 1089 O O . TRP A 1 140 ? -11.181 8.239 14.124 1.00 93.19 140 TRP A O 1
ATOM 1099 N N . VAL A 1 141 ? -10.549 9.302 15.989 1.00 91.94 141 VAL A N 1
ATOM 1100 C CA . VAL A 1 141 ? -10.995 10.628 15.522 1.00 91.94 141 VAL A CA 1
ATOM 1101 C C . VAL A 1 141 ? -10.248 11.022 14.251 1.00 91.94 141 VAL A C 1
ATOM 1103 O O . VAL A 1 141 ? -10.851 11.510 13.291 1.00 91.94 141 VAL A O 1
ATOM 1106 N N . ALA A 1 142 ? -8.944 10.773 14.218 1.00 97.19 142 ALA A N 1
ATOM 1107 C CA . ALA A 1 142 ? -8.111 11.060 13.071 1.00 97.19 142 ALA A CA 1
ATOM 1108 C C . ALA A 1 142 ? -8.478 10.198 11.854 1.00 97.19 142 ALA A C 1
ATOM 1110 O O . ALA A 1 142 ? -8.598 10.758 10.763 1.00 97.19 142 ALA A O 1
ATOM 1111 N N . VAL A 1 143 ? -8.701 8.894 12.026 1.00 95.44 143 VAL A N 1
ATOM 1112 C CA . VAL A 1 143 ? -9.157 7.974 10.968 1.00 95.44 143 VAL A CA 1
ATOM 1113 C C . VAL A 1 143 ? -10.542 8.379 10.462 1.00 95.44 143 VAL A C 1
ATOM 1115 O O . VAL A 1 143 ? -10.736 8.564 9.264 1.00 95.44 143 VAL A O 1
ATOM 1118 N N . ASN A 1 144 ? -11.494 8.628 11.360 1.00 91.62 144 ASN A N 1
ATOM 1119 C CA . ASN A 1 144 ? -12.855 9.023 11.000 1.00 91.62 144 ASN A CA 1
ATOM 1120 C C . ASN A 1 144 ? -12.912 10.401 10.317 1.00 91.62 144 ASN A C 1
ATOM 1122 O O . ASN A 1 144 ? -13.765 10.644 9.472 1.00 91.62 144 ASN A O 1
ATOM 1126 N N . SER A 1 145 ? -12.004 11.328 10.634 1.00 95.44 145 SER A N 1
ATOM 1127 C CA . SER A 1 145 ? -11.926 12.590 9.881 1.00 95.44 145 SER A CA 1
ATOM 1128 C C . SER A 1 145 ? -11.450 12.385 8.438 1.00 95.44 145 SER A C 1
ATOM 1130 O O . SER A 1 145 ? -11.896 13.093 7.539 1.00 95.44 145 SER A O 1
ATOM 1132 N N . MET A 1 146 ? -10.590 11.393 8.192 1.00 95.31 146 MET A N 1
ATOM 1133 C CA . MET A 1 146 ? -10.089 11.081 6.852 1.00 95.31 146 MET A CA 1
ATOM 1134 C C . MET A 1 146 ? -11.180 10.491 5.952 1.00 95.31 146 MET A C 1
ATOM 1136 O O . MET A 1 146 ? -11.186 10.778 4.755 1.00 95.31 146 MET A O 1
ATOM 1140 N N . THR A 1 147 ? -12.163 9.773 6.508 1.00 91.19 147 THR A N 1
ATOM 1141 C CA . THR A 1 147 ? -13.301 9.252 5.728 1.00 91.19 147 THR A CA 1
ATOM 1142 C C . THR A 1 147 ? -14.211 10.357 5.182 1.00 91.19 147 THR A C 1
ATOM 1144 O O . THR A 1 147 ? -15.001 10.109 4.278 1.00 91.19 147 THR A O 1
ATOM 1147 N N . ALA A 1 148 ? -14.092 11.600 5.661 1.00 90.25 148 ALA A N 1
ATOM 1148 C CA . ALA A 1 148 ? -14.795 12.739 5.062 1.00 90.25 148 ALA A CA 1
ATOM 1149 C C . ALA A 1 148 ? -14.313 13.059 3.633 1.00 90.25 148 ALA A C 1
ATOM 1151 O O . ALA A 1 148 ? -14.999 13.766 2.900 1.00 90.25 148 ALA A O 1
ATOM 1152 N N . THR A 1 149 ? -13.152 12.535 3.227 1.00 88.69 149 THR A N 1
ATOM 1153 C CA . THR A 1 149 ? -12.636 12.644 1.850 1.00 88.69 149 THR A CA 1
ATOM 1154 C C . THR A 1 149 ? -13.237 11.607 0.899 1.00 88.69 149 THR A C 1
ATOM 1156 O O . THR A 1 149 ? -12.945 11.623 -0.296 1.00 88.69 149 THR A O 1
ATOM 1159 N N . CYS A 1 150 ? -14.073 10.699 1.406 1.00 88.31 150 CYS A N 1
ATOM 1160 C CA . CYS A 1 150 ? -14.644 9.635 0.601 1.00 88.31 150 CYS A CA 1
ATOM 1161 C C . CYS A 1 150 ? -15.693 10.144 -0.395 1.00 88.31 150 CYS A C 1
ATOM 1163 O O . CYS A 1 150 ? -16.479 11.039 -0.071 1.00 88.31 150 CYS A O 1
ATOM 1165 N N . PRO A 1 151 ? -15.770 9.534 -1.593 1.00 83.19 151 PRO A N 1
ATOM 1166 C CA . PRO A 1 151 ? -16.869 9.770 -2.517 1.00 83.19 151 PRO A CA 1
ATOM 1167 C C . PRO A 1 151 ? -18.234 9.472 -1.883 1.00 83.19 151 PRO A C 1
ATOM 1169 O O . PRO A 1 151 ? -18.367 8.625 -0.996 1.00 83.19 151 PRO A O 1
ATOM 1172 N N . ALA A 1 152 ? -19.280 10.132 -2.380 1.00 80.62 152 ALA A N 1
ATOM 1173 C CA . ALA A 1 152 ? -20.645 9.845 -1.953 1.00 80.62 152 ALA A CA 1
ATOM 1174 C C . ALA A 1 152 ? -21.001 8.371 -2.224 1.00 80.62 152 ALA A C 1
ATOM 1176 O O . ALA A 1 152 ? -20.765 7.859 -3.315 1.00 80.62 152 ALA A O 1
ATOM 1177 N N . GLY A 1 153 ? -21.572 7.693 -1.224 1.00 72.31 153 GLY A N 1
ATOM 1178 C CA . GLY A 1 153 ? -21.940 6.276 -1.329 1.00 72.31 153 GLY A CA 1
ATOM 1179 C C . GLY A 1 153 ? -20.770 5.295 -1.201 1.00 72.31 153 GLY A C 1
ATOM 1180 O O . GLY A 1 153 ? -20.961 4.103 -1.438 1.00 72.31 153 GLY A O 1
ATOM 1181 N N . TYR A 1 154 ? -19.574 5.755 -0.817 1.00 72.44 154 TYR A N 1
ATOM 1182 C CA . TYR A 1 154 ? -18.459 4.857 -0.533 1.00 72.44 154 TYR A CA 1
ATOM 1183 C C . TYR A 1 154 ? -18.796 3.939 0.651 1.00 72.44 154 TYR A C 1
ATOM 1185 O O . TYR A 1 154 ? -19.200 4.403 1.718 1.00 72.44 154 TYR A O 1
ATOM 1193 N N . THR A 1 155 ? -18.635 2.628 0.463 1.00 64.50 155 THR A N 1
ATOM 1194 C CA . THR A 1 155 ? -18.811 1.633 1.527 1.00 64.50 155 THR A CA 1
ATOM 1195 C C . THR A 1 155 ? -17.527 0.844 1.722 1.00 64.50 155 THR A C 1
ATOM 1197 O O . THR A 1 155 ? -16.728 0.710 0.803 1.00 64.50 155 THR A O 1
ATOM 1200 N N . TYR A 1 156 ? -17.331 0.288 2.914 1.00 51.41 156 TYR A N 1
ATOM 1201 C CA . TYR A 1 156 ? -16.124 -0.460 3.274 1.00 51.41 156 TYR A CA 1
ATOM 1202 C C . TYR A 1 156 ? -15.815 -1.660 2.352 1.00 51.41 156 TYR A C 1
ATOM 1204 O O . TYR A 1 156 ? -14.650 -1.983 2.141 1.00 51.41 156 TYR A O 1
ATOM 1212 N N . ALA A 1 157 ? -16.827 -2.276 1.726 1.00 50.56 157 ALA A N 1
ATOM 1213 C CA . ALA A 1 157 ? -16.618 -3.314 0.707 1.00 50.56 157 ALA A CA 1
ATOM 1214 C C . ALA A 1 157 ? -15.821 -2.803 -0.516 1.00 50.56 157 ALA A C 1
ATOM 1216 O O . ALA A 1 157 ? -15.124 -3.575 -1.177 1.00 50.56 157 ALA A O 1
ATOM 1217 N N . ASN A 1 158 ? -15.871 -1.492 -0.775 1.00 44.12 158 ASN A N 1
ATOM 1218 C CA . ASN A 1 158 ? -15.130 -0.826 -1.844 1.00 44.12 158 ASN A CA 1
ATOM 1219 C C . ASN A 1 158 ? -13.648 -0.612 -1.475 1.00 44.12 158 A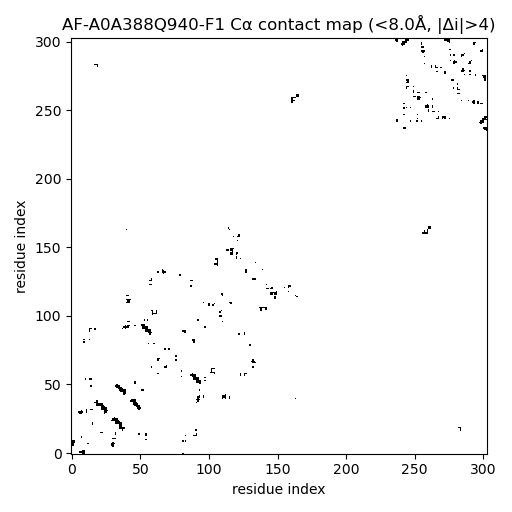SN A C 1
ATOM 1221 O O . ASN A 1 158 ? -12.821 -0.535 -2.380 1.00 44.12 158 ASN A O 1
ATOM 1225 N N . ALA A 1 159 ? -13.310 -0.545 -0.178 1.00 42.34 159 ALA A N 1
ATOM 1226 C CA . ALA A 1 159 ? -11.935 -0.379 0.310 1.00 42.34 159 ALA A CA 1
ATOM 1227 C C . ALA A 1 159 ? -11.116 -1.668 0.208 1.00 42.34 159 ALA A C 1
ATOM 1229 O O . ALA A 1 159 ? -9.957 -1.633 -0.165 1.00 42.34 159 ALA A O 1
ATOM 1230 N N . ALA A 1 160 ? -11.743 -2.831 0.410 1.00 40.09 160 ALA A N 1
ATOM 1231 C CA . ALA A 1 160 ? -11.110 -4.130 0.152 1.00 40.09 160 ALA A CA 1
ATOM 1232 C C . ALA A 1 160 ? -10.793 -4.386 -1.343 1.00 40.09 160 ALA A C 1
ATOM 1234 O O . ALA A 1 160 ? -10.268 -5.442 -1.694 1.00 40.09 160 ALA A O 1
ATOM 1235 N N . SER A 1 161 ? -11.155 -3.455 -2.236 1.00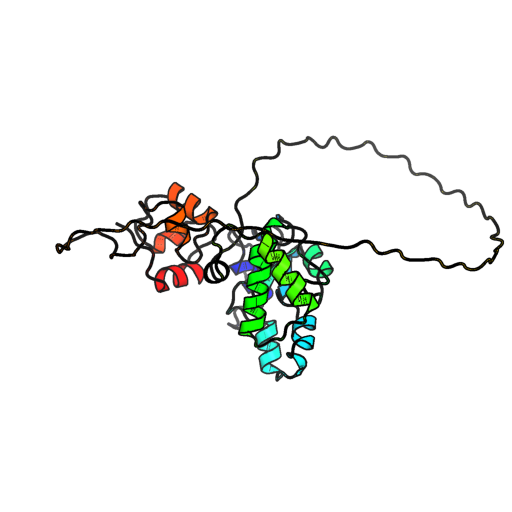 39.69 161 SER A N 1
ATOM 1236 C CA . SER A 1 161 ? -11.335 -3.722 -3.662 1.00 39.69 161 SER A CA 1
ATOM 1237 C C . SER A 1 161 ? -10.783 -2.642 -4.605 1.00 39.69 161 SER A C 1
ATOM 1239 O O . SER A 1 161 ? -11.245 -2.590 -5.745 1.00 39.69 161 SER A O 1
ATOM 1241 N N . GLN A 1 162 ? -9.803 -1.804 -4.237 1.00 35.34 162 GLN A N 1
ATOM 1242 C CA . GLN A 1 162 ? -9.200 -0.859 -5.200 1.00 35.34 162 GLN A CA 1
ATOM 1243 C C . GLN A 1 162 ? -7.700 -0.614 -5.002 1.00 35.34 162 GLN A C 1
ATOM 1245 O O . GLN A 1 162 ? -7.250 -0.430 -3.890 1.00 35.34 162 GLN A O 1
ATOM 1250 N N . PRO A 1 163 ? -6.9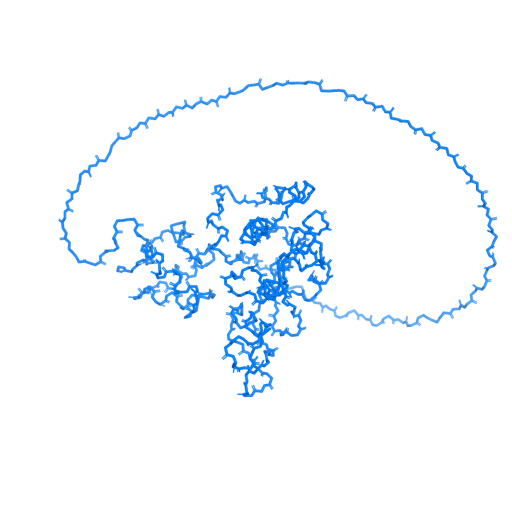48 -0.538 -6.115 1.00 32.22 163 PRO A N 1
ATOM 1251 C CA . PRO A 1 163 ? -5.751 0.297 -6.204 1.00 32.22 163 PRO A CA 1
ATOM 1252 C C . PRO A 1 163 ? -6.063 1.640 -6.881 1.00 32.22 163 PRO A C 1
ATOM 1254 O O . PRO A 1 163 ? -6.518 1.621 -8.033 1.00 32.22 163 PRO A O 1
ATOM 1257 N N . ALA A 1 164 ? -5.713 2.734 -6.195 1.00 34.03 164 ALA A N 1
ATOM 1258 C CA . ALA A 1 164 ? -5.252 4.054 -6.657 1.00 34.03 164 ALA A CA 1
ATOM 1259 C C . ALA A 1 164 ? -6.012 4.809 -7.778 1.00 34.03 164 ALA A C 1
ATOM 1261 O O . ALA A 1 164 ? -6.226 4.340 -8.901 1.00 34.03 164 ALA A O 1
ATOM 1262 N N . ALA A 1 165 ? -6.315 6.075 -7.475 1.00 30.69 165 ALA A N 1
ATOM 1263 C CA . ALA A 1 165 ? -6.953 7.062 -8.344 1.00 30.69 165 ALA A CA 1
ATOM 1264 C C . ALA A 1 165 ? -6.261 7.274 -9.719 1.00 30.69 165 ALA A C 1
ATOM 1266 O O . ALA A 1 165 ? -5.038 7.166 -9.830 1.00 30.69 165 ALA A O 1
ATOM 1267 N N . PRO A 1 166 ? -7.017 7.636 -10.778 1.00 29.77 166 PRO A N 1
ATOM 1268 C CA . PRO A 1 166 ? -6.458 8.082 -12.051 1.00 29.77 166 PRO A CA 1
ATOM 1269 C C . PRO A 1 166 ? -5.870 9.500 -11.968 1.00 29.77 166 PRO A C 1
ATOM 1271 O O . PRO A 1 166 ? -6.321 10.354 -11.206 1.00 29.77 166 PRO A O 1
ATOM 1274 N N . ALA A 1 167 ? -4.860 9.723 -12.810 1.00 33.25 167 ALA A N 1
ATOM 1275 C CA . ALA A 1 167 ? -4.009 10.902 -12.886 1.00 33.25 167 ALA A CA 1
ATOM 1276 C C . ALA A 1 167 ? -4.741 12.232 -13.145 1.00 33.25 167 ALA A C 1
ATOM 1278 O O . ALA A 1 167 ? -5.704 12.317 -13.908 1.00 33.25 167 ALA A O 1
ATOM 1279 N N . ALA A 1 168 ? -4.175 13.294 -12.566 1.00 32.22 168 ALA A N 1
ATOM 1280 C CA . ALA A 1 168 ? -4.462 14.679 -12.905 1.00 32.22 168 ALA A CA 1
ATOM 1281 C C . ALA A 1 168 ? -4.173 14.984 -14.390 1.00 32.22 168 ALA A C 1
ATOM 1283 O O . ALA A 1 168 ? -3.272 14.413 -15.007 1.00 32.22 168 ALA A O 1
ATOM 1284 N N . ALA A 1 169 ? -4.940 15.931 -14.937 1.00 34.84 169 ALA A N 1
ATOM 1285 C CA . ALA A 1 169 ? -4.762 16.534 -16.257 1.00 34.84 169 ALA A CA 1
ATOM 1286 C C . ALA A 1 169 ? -3.312 17.028 -16.497 1.00 34.84 169 ALA A C 1
ATOM 1288 O O . ALA A 1 169 ? -2.601 17.335 -15.537 1.00 34.84 169 ALA A O 1
ATOM 1289 N N . PRO A 1 170 ? -2.848 17.130 -17.760 1.00 37.34 170 PRO A N 1
ATOM 1290 C CA . PRO A 1 170 ? -1.437 17.351 -18.059 1.00 37.34 170 PRO A CA 1
ATOM 1291 C C . PRO A 1 170 ? -0.960 18.720 -17.564 1.00 37.34 170 PRO A C 1
ATOM 1293 O O . PRO A 1 170 ? -1.480 19.759 -17.969 1.00 37.34 170 PRO A O 1
ATOM 1296 N N . ALA A 1 171 ? 0.085 18.722 -16.734 1.00 39.53 171 ALA A N 1
ATOM 1297 C CA . ALA A 1 171 ? 0.876 19.916 -16.484 1.00 39.53 171 ALA A CA 1
ATOM 1298 C C . ALA A 1 171 ? 1.712 20.217 -17.737 1.00 39.53 171 ALA A C 1
ATOM 1300 O O . ALA A 1 171 ? 2.566 19.429 -18.145 1.00 39.53 171 ALA A O 1
ATOM 1301 N N . THR A 1 172 ? 1.461 21.364 -18.361 1.00 36.72 172 THR A N 1
ATOM 1302 C CA . THR A 1 172 ? 2.345 21.960 -19.367 1.00 36.72 172 THR A CA 1
ATOM 1303 C C . THR A 1 172 ? 3.778 22.029 -18.842 1.00 36.72 172 THR A C 1
ATOM 1305 O O . THR A 1 172 ? 4.018 22.527 -17.743 1.00 36.72 172 THR A O 1
ATOM 1308 N N . ALA A 1 173 ? 4.728 21.546 -19.645 1.00 41.22 173 ALA A N 1
ATOM 1309 C CA . ALA A 1 173 ? 6.150 21.568 -19.339 1.00 41.22 173 ALA A CA 1
ATOM 1310 C C . ALA A 1 173 ? 6.639 23.004 -19.085 1.00 41.22 173 ALA A C 1
ATOM 1312 O O . ALA A 1 173 ? 6.677 23.829 -19.999 1.00 41.22 173 ALA A O 1
ATOM 1313 N N . VAL A 1 174 ? 7.053 23.293 -17.851 1.00 38.06 174 VAL A N 1
ATOM 1314 C CA . VAL A 1 174 ? 7.879 24.466 -17.558 1.00 38.06 174 VAL A CA 1
ATOM 1315 C C . VAL A 1 174 ? 9.325 24.062 -17.819 1.00 38.06 174 VAL A C 1
ATOM 1317 O O . VAL A 1 174 ? 9.883 23.211 -17.130 1.00 38.06 174 VAL A O 1
ATOM 1320 N N . VAL A 1 175 ? 9.922 24.655 -18.851 1.00 39.62 175 VAL A N 1
ATOM 1321 C CA . VAL A 1 175 ? 11.351 24.530 -19.145 1.00 39.62 175 VAL A CA 1
ATOM 1322 C C . VAL A 1 175 ? 12.126 25.129 -17.973 1.00 39.62 175 VAL A C 1
ATOM 1324 O O . VAL A 1 175 ? 12.114 26.343 -17.767 1.00 39.62 175 VAL A O 1
ATOM 1327 N N . VAL A 1 176 ? 12.797 24.282 -17.194 1.00 39.03 176 VAL A N 1
ATOM 1328 C CA . VAL A 1 176 ? 13.747 24.731 -16.173 1.00 39.03 176 VAL A CA 1
ATOM 1329 C C . VAL A 1 176 ? 14.981 25.263 -16.896 1.00 39.03 176 VAL A C 1
ATOM 1331 O O . VAL A 1 176 ? 15.815 24.505 -17.388 1.00 39.03 176 VAL A O 1
ATOM 1334 N N . VAL A 1 177 ? 15.080 26.587 -16.985 1.00 46.38 177 VAL A N 1
ATOM 1335 C CA . VAL A 1 177 ? 16.322 27.275 -17.343 1.00 46.38 177 VAL A CA 1
ATOM 1336 C C . VAL A 1 177 ? 17.302 27.069 -16.179 1.00 46.38 177 VAL A C 1
ATOM 1338 O O . VAL A 1 177 ? 16.942 27.387 -15.043 1.00 46.38 177 VAL A O 1
ATOM 1341 N N . PRO A 1 178 ? 18.517 26.533 -16.398 1.00 46.88 178 PRO A N 1
ATOM 1342 C CA . PRO A 1 178 ? 19.481 26.369 -15.319 1.00 46.88 178 PRO A CA 1
ATOM 1343 C C . PRO A 1 178 ? 19.887 27.742 -14.776 1.00 46.88 178 PRO A C 1
ATOM 1345 O O . PRO A 1 178 ? 20.304 28.630 -15.522 1.00 46.88 178 PRO A O 1
ATOM 1348 N N . ALA A 1 179 ? 19.738 27.911 -13.462 1.00 52.22 179 ALA A N 1
ATOM 1349 C CA . ALA A 1 179 ? 20.148 29.115 -12.757 1.00 52.22 179 ALA A CA 1
ATOM 1350 C C . ALA A 1 179 ? 21.675 29.319 -12.875 1.00 52.22 179 ALA A C 1
ATOM 1352 O O . ALA A 1 179 ? 22.429 28.345 -12.784 1.00 52.22 179 ALA A O 1
ATOM 1353 N N . PRO A 1 180 ? 22.155 30.562 -13.067 1.00 59.31 180 PRO A N 1
ATOM 1354 C CA . PRO A 1 180 ? 23.583 30.856 -13.112 1.00 59.31 180 PRO A CA 1
ATOM 1355 C C . PRO A 1 180 ? 24.260 30.564 -11.758 1.00 59.31 180 PRO A C 1
ATOM 1357 O O . PRO A 1 180 ? 23.624 30.714 -10.710 1.00 59.31 180 PRO A O 1
ATOM 1360 N N . PRO A 1 181 ? 25.548 30.172 -11.751 1.00 56.91 181 PRO A N 1
ATOM 1361 C CA . PRO A 1 181 ? 26.260 29.844 -10.522 1.00 56.91 181 PRO A CA 1
ATOM 1362 C C . PRO A 1 181 ? 26.392 31.084 -9.628 1.00 56.91 181 PRO A C 1
ATOM 1364 O O . PRO A 1 181 ? 26.924 32.116 -10.043 1.00 56.91 181 PRO A O 1
ATOM 1367 N N . GLN A 1 182 ? 25.905 30.979 -8.390 1.00 54.22 182 GLN A N 1
ATOM 1368 C CA . GLN A 1 182 ? 26.120 31.995 -7.361 1.00 54.22 182 GLN A CA 1
ATOM 1369 C C . GLN A 1 182 ? 27.599 32.019 -6.928 1.00 54.22 182 GLN A C 1
ATOM 1371 O O . GLN A 1 182 ? 28.200 30.953 -6.767 1.00 54.22 182 GLN A O 1
ATOM 1376 N N . PRO A 1 183 ? 28.199 33.204 -6.704 1.00 52.31 183 PRO A N 1
ATOM 1377 C CA . PRO A 1 183 ? 29.556 33.306 -6.187 1.00 52.31 183 PRO A CA 1
ATOM 1378 C C . PRO A 1 183 ? 29.617 32.870 -4.718 1.00 52.31 183 PRO A C 1
ATOM 1380 O O . PRO A 1 183 ? 28.798 33.269 -3.891 1.00 52.31 183 PRO A O 1
ATOM 1383 N N . THR A 1 184 ? 30.625 32.065 -4.392 1.00 53.25 184 THR A N 1
ATOM 1384 C CA . THR A 1 184 ? 30.981 31.664 -3.027 1.00 53.25 184 THR A CA 1
ATOM 1385 C C . THR A 1 184 ? 31.286 32.886 -2.163 1.00 53.25 184 THR A C 1
ATOM 1387 O O . THR A 1 184 ? 32.244 33.613 -2.430 1.00 53.25 184 THR A O 1
ATOM 1390 N N . ALA A 1 185 ? 30.492 33.095 -1.111 1.00 49.16 185 ALA A N 1
ATOM 1391 C CA . ALA A 1 185 ? 30.760 34.098 -0.090 1.00 49.16 185 ALA A CA 1
ATOM 1392 C C . ALA A 1 185 ? 31.790 33.567 0.921 1.00 49.16 185 ALA A C 1
ATOM 1394 O O . ALA A 1 185 ? 31.574 32.550 1.581 1.00 49.16 185 ALA A O 1
ATOM 1395 N N . THR A 1 186 ? 32.911 34.273 1.047 1.00 46.12 186 THR A N 1
ATOM 1396 C CA . THR A 1 186 ? 33.924 34.055 2.085 1.00 46.12 186 THR A CA 1
ATOM 1397 C C . THR A 1 186 ? 33.371 34.506 3.437 1.00 46.12 186 THR A C 1
ATOM 1399 O O . THR A 1 186 ? 33.014 35.671 3.605 1.00 46.12 186 THR A O 1
ATOM 1402 N N . ALA A 1 187 ? 33.306 33.597 4.410 1.00 47.44 187 ALA A N 1
ATOM 1403 C CA . ALA A 1 187 ? 32.883 33.912 5.770 1.00 47.44 187 ALA A CA 1
ATOM 1404 C C . ALA A 1 187 ? 33.955 34.745 6.496 1.00 47.44 187 ALA A C 1
ATOM 1406 O O . ALA A 1 187 ? 35.078 34.285 6.702 1.00 47.44 187 ALA A O 1
ATOM 1407 N N . VAL A 1 188 ? 33.601 35.965 6.908 1.00 45.78 188 VAL A N 1
ATOM 1408 C CA . VAL A 1 188 ? 34.377 36.766 7.865 1.00 45.78 188 VAL A CA 1
ATOM 1409 C C . VAL A 1 188 ? 33.830 36.474 9.261 1.00 45.78 188 VAL A C 1
ATOM 1411 O O . VAL A 1 188 ? 32.657 36.714 9.535 1.00 45.78 188 VAL A O 1
ATOM 1414 N N . ILE A 1 189 ? 34.677 35.935 10.139 1.00 46.50 189 ILE A N 1
ATOM 1415 C CA . ILE A 1 189 ? 34.342 35.671 11.542 1.00 46.50 189 ILE A CA 1
ATOM 1416 C C . ILE A 1 189 ? 34.374 37.004 12.297 1.00 46.50 189 ILE A C 1
ATOM 1418 O O . ILE A 1 189 ? 35.443 37.574 12.505 1.00 46.50 189 ILE A O 1
ATOM 1422 N N . VAL A 1 190 ? 33.208 37.488 12.725 1.00 43.47 190 VAL A N 1
ATOM 1423 C CA . VAL A 1 190 ? 33.089 38.584 13.694 1.00 43.47 190 VAL A CA 1
ATOM 1424 C C . VAL A 1 190 ? 32.668 37.979 15.028 1.00 43.47 190 VAL A C 1
ATOM 1426 O O . VAL A 1 190 ? 31.559 37.471 15.172 1.00 43.47 190 VAL A O 1
ATOM 1429 N N . VAL A 1 191 ? 33.581 38.006 15.997 1.00 49.81 191 VAL A N 1
ATOM 1430 C CA . VAL A 1 191 ? 33.307 37.648 17.391 1.00 49.81 191 VAL A CA 1
ATOM 1431 C C . VAL A 1 191 ? 32.593 38.829 18.043 1.00 49.81 191 VAL A C 1
ATOM 1433 O O . VAL A 1 191 ? 33.156 39.920 18.114 1.00 49.81 191 VAL A O 1
ATOM 1436 N N . VAL A 1 192 ? 31.369 38.617 18.527 1.00 46.22 192 VAL A N 1
ATOM 1437 C CA . VAL A 1 192 ? 30.638 39.587 19.357 1.00 46.22 192 VAL A CA 1
ATOM 1438 C C . VAL A 1 192 ? 30.312 38.913 20.695 1.00 46.22 192 VAL A C 1
ATOM 1440 O O . VAL A 1 192 ? 29.788 37.797 20.676 1.00 46.22 192 VAL A O 1
ATOM 1443 N N . PRO A 1 193 ? 30.630 39.525 21.851 1.00 52.41 193 PRO A N 1
ATOM 1444 C CA . PRO A 1 193 ? 30.312 38.948 23.151 1.00 52.41 193 PRO A CA 1
ATOM 1445 C C . PRO A 1 193 ? 28.820 39.121 23.465 1.00 52.41 193 PRO A C 1
ATOM 1447 O O . PRO A 1 193 ? 28.264 40.210 23.341 1.00 52.41 193 PRO A O 1
ATOM 1450 N N . THR A 1 194 ? 28.172 38.031 23.873 1.00 41.09 194 THR A N 1
ATOM 1451 C CA . THR A 1 194 ? 26.774 38.009 24.314 1.00 41.09 194 THR A CA 1
ATOM 1452 C C . THR A 1 194 ? 26.677 38.379 25.791 1.00 41.09 194 THR A C 1
ATOM 1454 O O . THR A 1 194 ? 27.077 37.591 26.649 1.00 41.09 194 THR A O 1
ATOM 1457 N N . GLU A 1 195 ? 26.099 39.542 26.089 1.00 47.38 195 GLU A N 1
ATOM 1458 C CA . GLU A 1 195 ? 25.522 39.828 27.404 1.00 47.38 195 GLU A CA 1
ATOM 1459 C C . GLU A 1 195 ? 24.051 39.394 27.436 1.00 47.38 195 GLU A C 1
ATOM 1461 O O . GLU A 1 195 ? 23.274 39.643 26.515 1.00 47.38 195 GLU A O 1
ATOM 1466 N N . VAL A 1 196 ? 23.696 38.709 28.519 1.00 49.38 196 VAL A N 1
ATOM 1467 C CA . VAL A 1 196 ? 22.350 38.235 28.853 1.00 49.38 196 VAL A CA 1
ATOM 1468 C C . VAL A 1 196 ? 21.574 39.366 29.530 1.00 49.38 196 VAL A C 1
ATOM 1470 O O . VAL A 1 196 ? 22.131 40.033 30.403 1.00 49.38 196 VAL A O 1
ATOM 1473 N N . PRO A 1 197 ? 20.262 39.493 29.265 1.00 55.69 197 PRO A N 1
ATOM 1474 C CA . PRO A 1 197 ? 19.372 39.797 30.376 1.00 55.69 197 PRO A CA 1
ATOM 1475 C C . PRO A 1 197 ? 18.147 38.876 30.453 1.00 55.69 197 PRO A C 1
ATOM 1477 O O . PRO A 1 197 ? 17.474 38.554 29.478 1.00 55.69 197 PRO A O 1
ATOM 1480 N N . VAL A 1 198 ? 17.883 38.494 31.698 1.00 51.78 198 VAL A N 1
ATOM 1481 C CA . VAL A 1 198 ? 16.695 37.842 32.254 1.00 51.78 198 VAL A CA 1
ATOM 1482 C C . VAL A 1 198 ? 15.620 38.903 32.480 1.00 51.78 198 VAL A C 1
ATOM 1484 O O . VAL A 1 198 ? 15.951 39.882 33.137 1.00 51.78 198 VAL A O 1
ATOM 1487 N N . VAL A 1 199 ? 14.357 38.690 32.078 1.00 44.34 199 VAL A N 1
ATOM 1488 C CA . VAL A 1 199 ? 13.166 39.191 32.811 1.00 44.34 199 VAL A CA 1
ATOM 1489 C C . VAL A 1 199 ? 11.947 38.295 32.533 1.00 44.34 199 VAL A C 1
ATOM 1491 O O .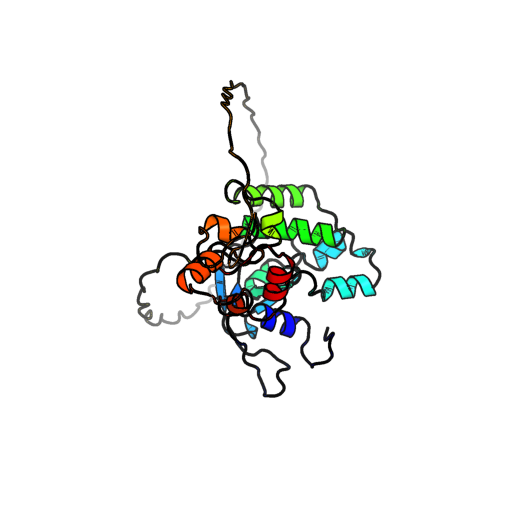 VAL A 1 199 ? 11.774 37.763 31.441 1.00 44.34 199 VAL A O 1
ATOM 1494 N N . ALA A 1 200 ? 11.133 38.130 33.573 1.00 38.56 200 ALA A N 1
ATOM 1495 C CA . ALA A 1 200 ? 10.038 37.193 33.758 1.00 38.56 200 ALA A CA 1
ATOM 1496 C C . ALA A 1 200 ? 8.630 37.719 33.374 1.00 38.56 200 ALA A C 1
ATOM 1498 O O . ALA A 1 200 ? 8.396 38.921 33.357 1.00 38.56 200 ALA A O 1
ATOM 1499 N N . THR A 1 201 ? 7.707 36.756 33.193 1.00 42.00 201 THR A N 1
ATOM 1500 C CA . THR A 1 201 ? 6.250 36.730 33.510 1.00 42.00 201 THR A CA 1
ATOM 1501 C C . THR A 1 201 ? 5.315 37.887 33.126 1.00 42.00 201 THR A C 1
ATOM 1503 O O . THR A 1 201 ? 5.480 38.997 33.610 1.00 42.00 201 THR A O 1
ATOM 1506 N N . ALA A 1 202 ? 4.173 37.546 32.502 1.00 41.03 202 ALA A N 1
ATOM 1507 C CA . ALA A 1 202 ? 2.839 37.667 33.126 1.00 41.03 202 ALA A CA 1
ATOM 1508 C C . ALA A 1 202 ? 1.710 37.037 32.277 1.00 41.03 202 ALA A C 1
ATOM 1510 O O . ALA A 1 202 ? 1.742 37.024 31.052 1.00 41.03 202 ALA A O 1
ATOM 1511 N N . VAL A 1 203 ? 0.723 36.525 33.010 1.00 40.69 203 VAL A N 1
ATOM 1512 C CA . VAL A 1 203 ? -0.549 35.872 32.654 1.00 40.69 203 VAL A CA 1
ATOM 1513 C C . VAL A 1 203 ? -1.644 36.906 32.358 1.00 40.69 203 VAL A C 1
ATOM 1515 O O . VAL A 1 203 ? -1.645 37.915 33.049 1.00 40.69 203 VAL A O 1
ATOM 1518 N N . VAL A 1 204 ? -2.599 36.621 31.452 1.00 39.75 204 VAL A N 1
ATOM 1519 C CA . VAL A 1 204 ? -4.078 36.843 31.552 1.00 39.75 204 VAL A CA 1
ATOM 1520 C C . VAL A 1 204 ? -4.749 36.536 30.191 1.00 39.75 204 VAL A C 1
ATOM 1522 O O . VAL A 1 204 ? -4.085 36.697 29.178 1.00 39.75 204 VAL A O 1
ATOM 1525 N N . VAL A 1 205 ? -6.025 36.178 29.980 1.00 38.44 205 VAL A N 1
ATOM 1526 C CA . VAL A 1 205 ? -7.206 35.636 30.698 1.00 38.44 205 VAL A CA 1
ATOM 1527 C C . VAL A 1 205 ? -8.211 35.295 29.571 1.00 38.44 205 VAL A C 1
ATOM 1529 O O . VAL A 1 205 ? -8.236 35.970 28.543 1.00 38.44 205 VAL A O 1
ATOM 1532 N N . ALA A 1 206 ? -9.028 34.256 29.756 1.00 41.09 206 ALA A N 1
ATOM 1533 C CA . ALA A 1 206 ? -10.110 33.855 28.855 1.00 41.09 206 ALA A CA 1
ATOM 1534 C C . ALA A 1 206 ? -11.338 34.783 28.912 1.00 41.09 206 ALA A C 1
ATOM 1536 O O . ALA A 1 206 ? -11.648 35.316 29.974 1.00 41.09 206 ALA A O 1
ATOM 1537 N N . THR A 1 207 ? -12.116 34.830 27.825 1.00 38.59 207 THR A N 1
ATOM 1538 C CA . THR A 1 207 ? -13.570 35.064 27.896 1.00 38.59 207 THR A CA 1
ATOM 1539 C C . THR A 1 207 ? -14.322 34.293 26.811 1.00 38.59 207 THR A C 1
ATOM 1541 O O . THR A 1 207 ? -13.960 34.317 25.639 1.00 38.59 207 THR A O 1
ATOM 1544 N N . ASP A 1 208 ? -15.374 33.644 27.287 1.00 42.34 208 ASP A N 1
ATOM 1545 C CA . ASP A 1 208 ? -16.375 32.771 26.679 1.00 42.34 208 ASP A CA 1
ATOM 1546 C C . ASP A 1 208 ? -17.531 33.582 26.044 1.00 42.34 208 ASP A C 1
ATOM 1548 O O . ASP A 1 208 ? -17.861 34.645 26.574 1.00 42.34 208 ASP A O 1
ATOM 1552 N N . VAL A 1 209 ? -18.172 33.100 24.963 1.00 41.72 209 VAL A N 1
ATOM 1553 C CA . VAL A 1 209 ? -19.463 33.625 24.437 1.00 41.72 209 VAL A CA 1
ATOM 1554 C C . VAL A 1 209 ? -20.280 32.483 23.769 1.00 41.72 209 VAL A C 1
ATOM 1556 O O . VAL A 1 209 ? -19.687 31.675 23.054 1.00 41.72 209 VAL A O 1
ATOM 1559 N N . PRO A 1 210 ? -21.621 32.392 23.963 1.00 53.75 210 PRO A N 1
ATOM 1560 C CA . PRO A 1 210 ? -22.384 31.136 23.885 1.00 53.75 210 PRO A CA 1
ATOM 1561 C C . PRO A 1 210 ? -23.215 30.894 22.597 1.00 53.75 210 PRO A C 1
ATOM 1563 O O . PRO A 1 210 ? -23.443 31.790 21.788 1.00 53.75 210 PRO A O 1
ATOM 1566 N N . VAL A 1 211 ? -23.723 29.653 22.488 1.00 41.75 211 VAL A N 1
ATOM 1567 C CA . VAL A 1 211 ? -24.709 29.074 21.529 1.00 41.75 211 VAL A CA 1
ATOM 1568 C C . VAL A 1 211 ? -26.155 29.486 21.898 1.00 41.75 211 VAL A C 1
ATOM 1570 O O . VAL A 1 211 ? -26.398 29.691 23.091 1.00 41.75 211 VAL A O 1
ATOM 1573 N N . PRO A 1 212 ? -27.134 29.629 20.965 1.00 55.41 212 PRO A N 1
ATOM 1574 C CA . PRO A 1 212 ? -28.083 28.543 20.559 1.00 55.41 212 PRO A CA 1
ATOM 1575 C C . PRO A 1 212 ? -28.596 28.713 19.087 1.00 55.41 212 PRO A C 1
ATOM 1577 O O . PRO A 1 212 ? -28.257 29.699 18.450 1.00 55.41 212 PRO A O 1
ATOM 1580 N N . ALA A 1 213 ? -29.461 27.933 18.418 1.00 37.72 213 ALA A N 1
ATOM 1581 C CA . ALA A 1 213 ? -29.981 26.560 18.408 1.00 37.72 213 ALA A CA 1
ATOM 1582 C C . ALA A 1 213 ? -30.912 26.427 17.161 1.00 37.72 213 ALA A C 1
ATOM 1584 O O . ALA A 1 213 ? -31.480 27.420 16.717 1.00 37.72 213 ALA A O 1
ATOM 1585 N N . ALA A 1 214 ? -31.143 25.183 16.717 1.00 35.78 214 ALA A N 1
ATOM 1586 C CA . ALA A 1 214 ? -32.346 24.649 16.044 1.00 35.78 214 ALA A CA 1
ATOM 1587 C C . ALA A 1 214 ? -32.593 24.834 14.521 1.00 35.78 214 ALA A C 1
ATOM 1589 O O . ALA A 1 214 ? -32.544 25.916 13.947 1.00 35.78 214 ALA A O 1
ATOM 1590 N N . ALA A 1 215 ? -32.940 23.684 13.925 1.00 36.22 215 ALA A N 1
ATOM 1591 C CA . ALA A 1 215 ? -33.410 23.394 12.567 1.00 36.22 215 ALA A CA 1
ATOM 1592 C C . ALA A 1 215 ? -34.910 23.753 12.358 1.00 36.22 215 ALA A C 1
ATOM 1594 O O . ALA A 1 215 ? -35.537 24.248 13.297 1.00 36.22 215 ALA A O 1
ATOM 1595 N N . PRO A 1 216 ? -35.525 23.472 11.182 1.00 51.03 216 PRO A N 1
ATOM 1596 C CA . PRO A 1 216 ? -36.081 22.128 10.965 1.00 51.03 216 PRO A CA 1
ATOM 1597 C C . PRO A 1 216 ? -36.022 21.547 9.528 1.00 51.03 216 PRO A C 1
ATOM 1599 O O . PRO A 1 216 ? -35.981 22.236 8.515 1.00 51.03 216 PRO A O 1
ATOM 1602 N N . THR A 1 217 ? -36.055 20.213 9.539 1.00 39.81 217 THR A N 1
ATOM 1603 C CA . THR A 1 217 ? -36.545 19.180 8.601 1.00 39.81 217 THR A CA 1
ATOM 1604 C C . THR A 1 217 ? -37.417 19.546 7.391 1.00 39.81 217 THR A C 1
ATOM 1606 O O . THR A 1 217 ? -38.435 20.214 7.555 1.00 39.81 217 THR A O 1
ATOM 1609 N N . VAL A 1 218 ? -37.174 18.847 6.266 1.00 33.34 218 VAL A N 1
ATOM 1610 C CA . VAL A 1 218 ? -38.216 18.217 5.421 1.00 33.34 218 VAL A CA 1
ATOM 1611 C C . VAL A 1 218 ? -37.695 16.866 4.891 1.00 33.34 218 VAL A C 1
ATOM 1613 O O . VAL A 1 218 ? -36.583 16.788 4.378 1.00 33.34 218 VAL A O 1
ATOM 1616 N N . ALA A 1 219 ? -38.505 15.815 5.025 1.00 36.09 219 ALA A N 1
ATOM 1617 C CA . ALA A 1 219 ? -38.353 14.490 4.409 1.00 36.09 219 ALA A CA 1
ATOM 1618 C C . ALA A 1 219 ? -39.684 14.127 3.683 1.00 36.09 219 ALA A C 1
ATOM 1620 O O . ALA A 1 219 ? -40.575 14.976 3.629 1.00 36.09 219 ALA A O 1
ATOM 1621 N N . PRO A 1 220 ? -39.862 12.913 3.130 1.00 52.28 220 PRO A N 1
ATOM 1622 C CA . PRO A 1 220 ? -39.774 12.572 1.708 1.00 52.28 220 PRO A CA 1
ATOM 1623 C C . PRO A 1 220 ? -41.147 12.223 1.087 1.00 52.28 220 PRO A C 1
ATOM 1625 O O . PRO A 1 220 ? -42.153 12.153 1.787 1.00 52.28 220 PRO A O 1
ATOM 1628 N N . THR A 1 221 ? -41.197 11.947 -0.222 1.00 36.16 221 THR A N 1
ATOM 1629 C CA . THR A 1 221 ? -42.332 11.222 -0.831 1.00 36.16 221 THR A CA 1
ATOM 1630 C C . THR A 1 221 ? -41.850 10.170 -1.832 1.00 36.16 221 THR A C 1
ATOM 1632 O O . THR A 1 221 ? -41.197 10.489 -2.822 1.00 36.16 221 THR A O 1
ATOM 1635 N N . ASP A 1 222 ? -42.183 8.916 -1.519 1.00 38.38 222 ASP A N 1
ATOM 1636 C CA . ASP A 1 222 ? -42.135 7.718 -2.364 1.00 38.38 222 ASP A CA 1
ATOM 1637 C C . ASP A 1 222 ? -43.292 7.691 -3.372 1.00 38.38 222 ASP A C 1
ATOM 1639 O O . ASP A 1 222 ? -44.403 8.100 -3.028 1.00 38.38 222 ASP A O 1
ATOM 1643 N N . VAL A 1 223 ? -43.081 7.067 -4.542 1.00 32.84 223 VAL A N 1
ATOM 1644 C CA . VAL A 1 223 ? -44.133 6.368 -5.315 1.00 32.84 223 VAL A CA 1
ATOM 1645 C C . VAL A 1 223 ? -43.536 5.111 -6.009 1.00 32.84 223 VAL A C 1
ATOM 1647 O O . VAL A 1 223 ? -42.410 5.194 -6.499 1.00 32.84 223 VAL A O 1
ATOM 1650 N N . PRO A 1 224 ? -44.251 3.957 -6.076 1.00 42.59 224 PRO A N 1
ATOM 1651 C CA . PRO A 1 224 ? -43.702 2.631 -6.419 1.00 42.59 224 PRO A CA 1
ATOM 1652 C C . PRO A 1 224 ? -44.031 2.087 -7.843 1.00 42.59 224 PRO A C 1
ATOM 1654 O O . PRO A 1 224 ? -45.023 2.499 -8.433 1.00 42.59 224 PRO A O 1
ATOM 1657 N N . THR A 1 225 ? -43.197 1.127 -8.317 1.00 38.53 225 THR A N 1
ATOM 1658 C CA . THR A 1 225 ? -43.444 -0.209 -8.984 1.00 38.53 225 THR A CA 1
ATOM 1659 C C . THR A 1 225 ? -44.466 -0.303 -10.164 1.00 38.53 225 THR A C 1
ATOM 1661 O O . THR A 1 225 ? -45.541 0.269 -10.028 1.00 38.53 225 THR A O 1
ATOM 1664 N N . PRO A 1 226 ? -44.262 -1.072 -11.287 1.00 43.53 226 PRO A N 1
ATOM 1665 C CA . PRO A 1 226 ? -43.874 -2.497 -11.286 1.00 43.53 226 PRO A CA 1
ATOM 1666 C C . PRO A 1 226 ? -43.001 -3.070 -12.433 1.00 43.53 226 PRO A C 1
ATOM 1668 O O . PRO A 1 226 ? -42.821 -2.493 -13.499 1.00 43.53 226 PRO A O 1
ATOM 1671 N N . ALA A 1 227 ? -42.508 -4.290 -12.179 1.00 36.47 227 ALA A N 1
ATOM 1672 C CA . ALA A 1 227 ? -41.908 -5.225 -13.134 1.00 36.47 227 ALA A CA 1
ATOM 1673 C C . ALA A 1 227 ? -42.952 -5.894 -14.052 1.00 36.47 227 ALA A C 1
ATOM 1675 O O . ALA A 1 227 ? -44.123 -5.995 -13.674 1.00 36.47 227 ALA A O 1
ATOM 1676 N N . PRO A 1 228 ? -42.508 -6.510 -15.165 1.00 41.38 228 PRO A N 1
ATOM 1677 C CA . PRO A 1 228 ? -43.129 -7.752 -15.608 1.00 41.38 228 PRO A CA 1
ATOM 1678 C C . PRO A 1 228 ? -42.139 -8.917 -15.798 1.00 41.38 228 PRO A C 1
ATOM 1680 O O . PRO A 1 228 ? -41.040 -8.775 -16.321 1.00 41.38 228 PRO A O 1
ATOM 1683 N N . ALA A 1 229 ? -42.629 -10.061 -15.317 1.00 33.78 229 ALA A N 1
ATOM 1684 C CA . ALA A 1 229 ? -42.461 -11.471 -15.675 1.00 33.78 229 ALA A CA 1
ATOM 1685 C C . ALA A 1 229 ? -41.328 -11.969 -16.602 1.00 33.78 229 ALA A C 1
ATOM 1687 O O . ALA A 1 229 ? -41.052 -11.458 -17.681 1.00 33.78 229 ALA A O 1
ATOM 1688 N N . ALA A 1 230 ? -40.807 -13.124 -16.177 1.00 45.69 230 ALA A N 1
ATOM 1689 C CA . ALA A 1 230 ? -39.828 -13.992 -16.812 1.00 45.69 230 ALA A CA 1
ATOM 1690 C C . ALA A 1 230 ? -40.253 -14.598 -18.162 1.00 45.69 230 ALA A C 1
ATOM 1692 O O . ALA A 1 230 ? -41.410 -14.971 -18.367 1.00 45.69 230 ALA A O 1
ATOM 1693 N N . THR A 1 231 ? -39.265 -14.862 -19.024 1.00 32.19 231 THR A N 1
ATOM 1694 C CA . THR A 1 231 ? -39.288 -15.997 -19.961 1.00 32.19 231 THR A CA 1
ATOM 1695 C C . THR A 1 231 ? -37.859 -16.509 -20.219 1.00 32.19 231 THR A C 1
ATOM 1697 O O . THR A 1 231 ? -36.937 -15.731 -20.432 1.00 32.19 231 THR A O 1
ATOM 1700 N N . ALA A 1 232 ? -37.699 -17.831 -20.134 1.00 35.28 232 ALA A N 1
ATOM 1701 C CA . ALA A 1 232 ? -36.522 -18.664 -20.435 1.00 35.28 232 ALA A CA 1
ATOM 1702 C C . ALA A 1 232 ? -36.276 -18.797 -21.963 1.00 35.28 232 ALA A C 1
ATOM 1704 O O . ALA A 1 232 ? -37.236 -18.616 -22.703 1.00 35.28 232 ALA A O 1
ATOM 1705 N N . VAL A 1 233 ? -35.143 -19.197 -22.577 1.00 39.84 233 VAL A N 1
ATOM 1706 C CA . VAL A 1 233 ? -33.724 -19.545 -22.281 1.00 39.84 233 VAL A CA 1
ATOM 1707 C C . VAL A 1 233 ? -33.020 -19.645 -23.667 1.00 39.84 233 VAL A C 1
ATOM 1709 O O . VAL A 1 233 ? -33.651 -20.163 -24.585 1.00 39.84 233 VAL A O 1
ATOM 1712 N N . ALA A 1 234 ? -31.745 -19.223 -23.808 1.00 36.84 234 ALA A N 1
ATOM 1713 C CA . ALA A 1 234 ? -30.617 -19.958 -24.453 1.00 36.84 234 ALA A CA 1
ATOM 1714 C C . ALA A 1 234 ? -29.602 -19.102 -25.261 1.00 36.84 234 ALA A C 1
ATOM 1716 O O . ALA A 1 234 ? -29.960 -18.462 -26.242 1.00 36.84 234 ALA A O 1
ATOM 1717 N N . ALA A 1 235 ? -28.321 -19.300 -24.903 1.00 35.38 235 ALA A N 1
ATOM 1718 C CA . ALA A 1 235 ? -27.057 -19.031 -25.615 1.00 35.38 235 ALA A CA 1
ATOM 1719 C C . ALA A 1 235 ? -26.499 -17.587 -25.641 1.00 35.38 235 ALA A C 1
ATOM 1721 O O . ALA A 1 235 ? -26.929 -16.742 -26.416 1.00 35.38 235 ALA A O 1
ATOM 1722 N N . GLY A 1 236 ? -25.452 -17.369 -24.829 1.00 54.03 236 GLY A N 1
ATOM 1723 C CA . GLY A 1 236 ? -24.453 -16.300 -24.985 1.00 54.03 236 GLY A CA 1
ATOM 1724 C C . GLY A 1 236 ? -24.235 -15.410 -23.765 1.00 54.03 236 GLY A C 1
ATOM 1725 O O . GLY A 1 236 ? -23.141 -14.912 -23.568 1.00 54.03 236 GLY A O 1
ATOM 1726 N N . GLN A 1 237 ? -25.241 -15.243 -22.909 1.00 66.06 237 GLN A N 1
ATOM 1727 C CA . GLN A 1 237 ? -25.320 -14.019 -22.116 1.00 66.06 237 GLN A CA 1
ATOM 1728 C C . GLN A 1 237 ? -25.019 -14.236 -20.634 1.00 66.06 237 GLN A C 1
ATOM 1730 O O . GLN A 1 237 ? -25.423 -15.234 -20.036 1.00 66.06 237 GLN A O 1
ATOM 1735 N N . CYS A 1 238 ? -24.325 -13.260 -20.059 1.00 81.81 238 CYS A N 1
ATOM 1736 C CA . CYS A 1 238 ? -24.167 -13.038 -18.628 1.00 81.81 238 CYS A CA 1
ATOM 1737 C C . CYS A 1 238 ? -25.397 -13.453 -17.808 1.00 81.81 238 CYS A C 1
ATOM 1739 O O . CYS A 1 238 ? -26.529 -13.109 -18.161 1.00 81.81 238 CYS A O 1
ATOM 1741 N N . ALA A 1 239 ? -25.184 -14.167 -16.699 1.00 89.12 239 ALA A N 1
ATOM 1742 C CA . ALA A 1 239 ? -26.274 -14.530 -15.801 1.00 89.12 239 ALA A CA 1
ATOM 1743 C C . ALA A 1 239 ? -26.918 -13.267 -15.191 1.00 89.12 239 ALA A C 1
ATOM 1745 O O . ALA A 1 239 ? -26.243 -12.244 -15.042 1.00 89.12 239 ALA A O 1
ATOM 1746 N N . PRO A 1 240 ? -28.207 -13.309 -14.799 1.00 84.62 240 PRO A N 1
ATOM 1747 C CA . PRO A 1 240 ? -28.852 -12.182 -14.131 1.00 84.62 240 PRO A CA 1
ATOM 1748 C C . PRO A 1 240 ? -28.040 -11.708 -12.917 1.00 84.62 240 PRO A C 1
ATOM 1750 O O . PRO A 1 240 ? -27.763 -12.490 -12.011 1.00 84.62 240 PRO A O 1
ATOM 1753 N N . GLY A 1 241 ? -27.659 -10.430 -12.911 1.00 85.50 241 GLY A N 1
ATOM 1754 C CA . GLY A 1 241 ? -26.827 -9.829 -11.863 1.00 85.50 241 GLY A CA 1
ATOM 1755 C C . GLY A 1 241 ? -25.320 -9.821 -12.146 1.00 85.50 241 GLY A C 1
ATOM 1756 O O . GLY A 1 241 ? -24.598 -9.155 -11.409 1.00 85.50 241 GLY A O 1
ATOM 1757 N N . GLN A 1 242 ? -24.848 -10.489 -13.203 1.00 93.50 242 GLN A N 1
ATOM 1758 C CA . GLN A 1 242 ? -23.467 -10.369 -13.675 1.00 93.50 242 GLN A CA 1
ATOM 1759 C C . GLN A 1 242 ? -23.273 -9.130 -14.556 1.00 93.50 242 GLN A C 1
ATOM 1761 O O . GLN A 1 242 ? -24.208 -8.622 -15.178 1.00 93.50 242 GLN A O 1
ATOM 1766 N N . ILE A 1 243 ? -22.034 -8.654 -14.600 1.00 94.50 243 ILE A N 1
ATOM 1767 C CA . ILE A 1 243 ? -21.614 -7.439 -15.289 1.00 94.50 243 ILE A CA 1
ATOM 1768 C C . ILE A 1 243 ? -20.837 -7.826 -16.543 1.00 94.50 243 ILE A C 1
ATOM 1770 O O . ILE A 1 243 ? -19.735 -8.376 -16.470 1.00 94.50 243 ILE A O 1
ATOM 1774 N N . ASP A 1 244 ? -21.420 -7.518 -17.700 1.00 95.75 244 ASP A N 1
ATOM 1775 C CA . ASP A 1 244 ? -20.792 -7.756 -18.995 1.00 95.75 244 ASP A CA 1
ATOM 1776 C C . ASP A 1 244 ? -19.642 -6.775 -19.218 1.00 95.75 244 ASP A C 1
ATOM 1778 O O . ASP A 1 244 ? -19.848 -5.576 -19.433 1.00 95.75 244 ASP A O 1
ATOM 1782 N N . VAL A 1 245 ? -18.412 -7.281 -19.219 1.00 95.31 245 VAL A N 1
ATOM 1783 C CA . VAL A 1 245 ? -17.223 -6.442 -19.389 1.00 95.31 245 VAL A CA 1
ATOM 1784 C C . VAL A 1 245 ? -17.198 -5.747 -20.752 1.00 95.31 245 VAL A C 1
ATOM 1786 O O . VAL A 1 245 ? -16.576 -4.696 -20.872 1.00 95.31 245 VAL A O 1
ATOM 1789 N N . ASN A 1 246 ? -17.901 -6.241 -21.773 1.00 95.50 246 ASN A N 1
ATOM 1790 C CA . ASN A 1 246 ? -17.931 -5.617 -23.098 1.00 95.50 246 ASN A CA 1
ATOM 1791 C C . ASN A 1 246 ? -19.007 -4.534 -23.259 1.00 95.50 246 ASN A C 1
ATOM 1793 O O . ASN A 1 246 ? -18.897 -3.722 -24.179 1.00 95.50 246 ASN A O 1
ATOM 1797 N N . SER A 1 247 ? -20.004 -4.459 -22.373 1.00 94.50 247 SER A N 1
ATOM 1798 C CA . SER A 1 247 ? -21.137 -3.532 -22.537 1.00 94.50 247 SER A CA 1
ATOM 1799 C C . SER A 1 247 ? -21.486 -2.700 -21.300 1.00 94.50 247 SER A C 1
ATOM 1801 O O . SER A 1 247 ? -22.019 -1.602 -21.456 1.00 94.50 247 SER A O 1
ATOM 1803 N N . ALA A 1 248 ? -21.123 -3.143 -20.095 1.00 94.12 248 ALA A N 1
ATOM 1804 C CA . ALA A 1 248 ? -21.464 -2.472 -18.843 1.00 94.12 248 ALA A CA 1
ATOM 1805 C C . ALA A 1 248 ? -20.981 -1.014 -18.774 1.00 94.12 248 ALA A C 1
ATOM 1807 O O . ALA A 1 248 ? -19.943 -0.653 -19.345 1.00 94.12 248 ALA A O 1
ATOM 1808 N N . ALA A 1 249 ? -21.726 -0.178 -18.051 1.00 92.38 249 ALA A N 1
ATOM 1809 C CA . ALA A 1 249 ? -21.343 1.204 -17.801 1.00 92.38 249 ALA A CA 1
ATOM 1810 C C . ALA A 1 249 ? -20.140 1.283 -16.849 1.00 92.38 249 ALA A C 1
ATOM 1812 O O . ALA A 1 249 ? -19.836 0.344 -16.116 1.00 92.38 249 ALA A O 1
ATOM 1813 N N . LEU A 1 250 ? -19.464 2.436 -16.837 1.00 86.38 250 LEU A N 1
ATOM 1814 C CA . LEU A 1 250 ? -18.308 2.681 -15.970 1.00 86.38 250 LEU A CA 1
ATOM 1815 C C . LEU A 1 250 ? -18.610 2.387 -14.490 1.00 86.38 250 LEU A C 1
ATOM 1817 O O . LEU A 1 250 ? -17.759 1.859 -13.780 1.00 86.38 250 LEU A O 1
ATOM 1821 N N . GLU A 1 251 ? -19.804 2.749 -14.026 1.00 81.19 251 GLU A N 1
ATOM 1822 C CA . GLU A 1 251 ? -20.251 2.535 -12.646 1.00 81.19 251 GLU A CA 1
ATOM 1823 C C . GLU A 1 251 ? -20.491 1.053 -12.345 1.00 81.19 251 GLU A C 1
ATOM 1825 O O . GLU A 1 251 ? -20.117 0.574 -11.278 1.00 81.19 251 GLU A O 1
ATOM 1830 N N . ASP A 1 252 ? -21.030 0.299 -13.304 1.00 87.00 252 ASP A N 1
ATOM 1831 C CA . ASP A 1 252 ? -21.248 -1.137 -13.141 1.00 87.00 252 ASP A CA 1
ATOM 1832 C C . ASP A 1 252 ? -19.928 -1.902 -13.104 1.00 87.00 252 ASP A C 1
ATOM 1834 O O . ASP A 1 252 ? -19.732 -2.750 -12.241 1.00 87.00 252 ASP A O 1
ATOM 1838 N N . LEU A 1 253 ? -18.980 -1.558 -13.977 1.00 86.62 253 LEU A N 1
ATOM 1839 C CA . LEU A 1 253 ? -17.648 -2.166 -13.973 1.00 86.62 253 LEU A CA 1
ATOM 1840 C C . LEU A 1 253 ? -16.915 -1.970 -12.643 1.00 86.62 253 LEU A C 1
ATOM 1842 O O . LEU A 1 253 ? -16.154 -2.845 -12.243 1.00 86.62 253 LEU A O 1
ATOM 1846 N N . GLN A 1 254 ? -17.169 -0.855 -11.950 1.00 89.06 254 GLN A N 1
ATOM 1847 C CA . GLN A 1 254 ? -16.541 -0.538 -10.666 1.00 89.06 254 GLN A CA 1
ATOM 1848 C C . GLN A 1 254 ? -16.963 -1.435 -9.504 1.00 89.06 254 GLN A C 1
ATOM 1850 O O . GLN A 1 254 ? -16.365 -1.377 -8.431 1.00 89.06 254 GLN A O 1
ATOM 1855 N N . ARG A 1 255 ? -17.992 -2.253 -9.711 1.00 86.62 255 ARG A N 1
ATOM 1856 C CA . ARG A 1 255 ? -18.487 -3.199 -8.713 1.00 86.62 255 ARG A CA 1
ATOM 1857 C C . ARG A 1 255 ? -17.716 -4.516 -8.720 1.00 86.62 255 ARG A C 1
ATOM 1859 O O . ARG A 1 255 ? -17.871 -5.268 -7.772 1.00 86.62 255 ARG A O 1
ATOM 1866 N N . ILE A 1 256 ? -16.933 -4.790 -9.767 1.00 85.44 256 ILE A N 1
ATOM 1867 C CA . ILE A 1 256 ? -16.071 -5.974 -9.857 1.00 85.44 256 ILE A CA 1
ATOM 1868 C C . ILE A 1 256 ? -14.830 -5.726 -8.995 1.00 85.44 256 ILE A C 1
ATOM 1870 O O . ILE A 1 256 ? -14.184 -4.679 -9.128 1.00 85.44 256 ILE A O 1
ATOM 1874 N N . ILE A 1 257 ? -14.457 -6.679 -8.139 1.00 77.56 257 ILE A N 1
ATOM 1875 C CA . ILE A 1 257 ? -13.296 -6.507 -7.259 1.00 77.56 257 ILE A CA 1
ATOM 1876 C C . ILE A 1 257 ? -12.024 -6.212 -8.053 1.00 77.56 257 ILE A C 1
ATOM 1878 O O . ILE A 1 257 ? -11.794 -6.742 -9.137 1.00 77.56 257 ILE A O 1
ATOM 1882 N N . HIS A 1 258 ? -11.185 -5.323 -7.525 1.00 81.94 258 HIS A N 1
ATOM 1883 C CA . HIS A 1 258 ? -9.978 -4.826 -8.190 1.00 81.94 258 HIS A CA 1
ATOM 1884 C C . HIS A 1 258 ? -10.208 -4.064 -9.511 1.00 81.94 258 HIS A C 1
ATOM 1886 O O . HIS A 1 258 ? -9.225 -3.611 -10.100 1.00 81.94 258 HIS A O 1
ATOM 1892 N N . ILE A 1 259 ? -11.446 -3.848 -9.975 1.00 79.56 259 ILE A N 1
ATOM 1893 C CA . ILE A 1 259 ? -11.768 -2.997 -11.132 1.00 79.56 259 ILE A CA 1
ATOM 1894 C C . ILE A 1 259 ? -12.217 -1.619 -10.634 1.00 79.56 259 ILE A C 1
ATOM 1896 O O . ILE A 1 259 ? -13.381 -1.271 -10.682 1.00 79.56 259 ILE A O 1
ATOM 1900 N N . GLY A 1 260 ? -11.293 -0.783 -10.153 1.00 76.00 260 GLY A N 1
ATOM 1901 C CA . GLY A 1 260 ? -11.617 0.616 -9.825 1.00 76.00 260 GLY A CA 1
ATOM 1902 C C . GLY A 1 260 ? -11.917 1.483 -11.057 1.00 76.00 260 GLY A C 1
ATOM 1903 O O . GLY A 1 260 ? -11.730 1.036 -12.189 1.00 76.00 260 GLY A O 1
ATOM 1904 N N . ALA A 1 261 ? -12.319 2.748 -10.865 1.00 67.62 261 ALA A N 1
ATOM 1905 C CA . ALA A 1 261 ? -12.705 3.667 -11.952 1.00 67.62 261 ALA A CA 1
ATOM 1906 C C . ALA A 1 261 ? -11.698 3.699 -13.120 1.00 67.62 261 ALA A C 1
ATOM 1908 O O . ALA A 1 261 ? -12.078 3.630 -14.288 1.00 67.62 261 ALA A O 1
ATOM 1909 N N . THR A 1 262 ? -10.401 3.719 -12.810 1.00 60.25 262 THR A N 1
ATOM 1910 C CA . THR A 1 262 ? -9.308 3.704 -13.794 1.00 60.25 262 THR A CA 1
ATOM 1911 C C . THR A 1 262 ? -9.278 2.420 -14.620 1.00 60.25 262 THR A C 1
ATOM 1913 O O . THR A 1 262 ? -9.153 2.454 -15.843 1.00 60.25 262 THR A O 1
ATOM 1916 N N . ARG A 1 263 ? -9.414 1.265 -13.961 1.00 80.00 263 ARG A N 1
ATOM 1917 C CA . ARG A 1 263 ? -9.404 -0.039 -14.633 1.00 80.00 263 ARG A CA 1
ATOM 1918 C C . ARG A 1 263 ? -10.696 -0.274 -15.391 1.00 80.00 263 ARG A C 1
ATOM 1920 O O . ARG A 1 263 ? -10.637 -0.860 -16.459 1.00 80.00 263 ARG A O 1
ATOM 1927 N N . ALA A 1 264 ? -11.819 0.250 -14.909 1.00 83.25 264 ALA A N 1
ATOM 1928 C CA . ALA A 1 264 ? -13.081 0.266 -15.633 1.00 83.25 264 ALA A CA 1
ATOM 1929 C C . ALA A 1 264 ? -12.979 1.087 -16.934 1.00 83.25 264 ALA A C 1
ATOM 1931 O O . ALA A 1 264 ? -13.422 0.625 -17.981 1.00 83.25 264 ALA A O 1
ATOM 1932 N N . GLN A 1 265 ? -12.325 2.256 -16.921 1.00 77.12 265 GLN A N 1
ATOM 1933 C CA . GLN A 1 265 ? -12.056 3.029 -18.145 1.00 77.12 265 GLN A CA 1
ATOM 1934 C C . GLN A 1 265 ? -11.103 2.297 -19.095 1.00 77.12 265 GLN A C 1
ATOM 1936 O O . GLN A 1 265 ? -11.361 2.239 -20.296 1.00 77.12 265 GLN A O 1
ATOM 1941 N N . ALA A 1 266 ? -10.023 1.709 -18.572 1.00 76.50 266 ALA A N 1
ATOM 1942 C CA . ALA A 1 266 ? -9.085 0.924 -19.372 1.00 76.50 266 ALA A CA 1
ATOM 1943 C C . ALA A 1 266 ? -9.755 -0.313 -19.980 1.00 76.50 266 ALA A C 1
ATOM 1945 O O . ALA A 1 266 ? -9.529 -0.633 -21.141 1.00 76.50 266 ALA A O 1
ATOM 1946 N N . LEU A 1 267 ? -10.623 -0.971 -19.215 1.00 93.38 267 LEU A N 1
ATOM 1947 C CA . LEU A 1 267 ? -11.474 -2.052 -19.675 1.00 93.38 267 LEU A CA 1
ATOM 1948 C C . LEU A 1 267 ? -12.354 -1.550 -20.822 1.00 93.38 267 LEU A C 1
ATOM 1950 O O . LEU A 1 267 ? -12.263 -2.107 -21.906 1.00 93.38 267 LEU A O 1
ATOM 1954 N N . ILE A 1 268 ? -13.093 -0.446 -20.662 1.00 92.69 268 ILE A N 1
ATOM 1955 C CA . ILE A 1 268 ? -13.900 0.145 -21.748 1.00 92.69 268 ILE A CA 1
ATOM 1956 C C . ILE A 1 268 ? -13.054 0.425 -23.000 1.00 92.69 268 ILE A C 1
ATOM 1958 O O . ILE A 1 268 ? -13.482 0.101 -24.106 1.00 92.69 268 ILE A O 1
ATOM 1962 N N . ALA A 1 269 ? -11.852 0.981 -22.837 1.00 89.81 269 ALA A N 1
ATOM 1963 C CA . ALA A 1 269 ? -10.953 1.313 -23.941 1.00 89.81 269 ALA A CA 1
ATOM 1964 C C . ALA A 1 269 ? -10.352 0.081 -24.645 1.00 89.81 269 ALA A C 1
ATOM 1966 O O . ALA A 1 269 ? -10.028 0.149 -25.828 1.00 89.81 269 ALA A O 1
ATOM 1967 N N . LEU A 1 270 ? -10.193 -1.033 -23.927 1.00 92.56 270 LEU A N 1
ATOM 1968 C CA . LEU A 1 270 ? -9.613 -2.286 -24.423 1.00 92.56 270 LEU A CA 1
ATOM 1969 C C . LEU A 1 270 ? -10.663 -3.298 -24.890 1.00 92.56 270 LEU A C 1
ATOM 1971 O O . LEU A 1 270 ? -10.305 -4.412 -25.291 1.00 92.56 270 LEU A O 1
ATOM 1975 N N . ARG A 1 271 ? -11.947 -2.924 -24.850 1.00 94.50 271 ARG A N 1
ATOM 1976 C CA . ARG A 1 271 ? -13.020 -3.718 -25.442 1.00 94.50 271 ARG A CA 1
ATOM 1977 C C . ARG A 1 271 ? -12.727 -3.974 -26.930 1.00 94.50 271 ARG A C 1
ATOM 1979 O O . ARG A 1 271 ? -12.283 -3.063 -27.629 1.00 94.50 271 ARG A O 1
ATOM 1986 N N . PRO A 1 272 ? -13.036 -5.175 -27.443 1.00 95.06 272 PRO A N 1
ATOM 1987 C CA . PRO A 1 272 ? -13.661 -6.286 -26.728 1.00 95.06 272 PRO A CA 1
ATOM 1988 C C . PRO A 1 272 ? -12.655 -7.215 -26.018 1.00 95.06 272 PRO A C 1
ATOM 1990 O O . PRO A 1 272 ? -11.483 -7.339 -26.390 1.00 95.06 272 PRO A O 1
ATOM 1993 N N . PHE A 1 273 ? -13.148 -7.916 -25.002 1.00 93.88 273 PHE A N 1
ATOM 1994 C CA . PHE A 1 273 ? -12.514 -9.070 -24.362 1.00 93.88 273 PHE A CA 1
ATOM 1995 C C . PHE A 1 273 ? -13.220 -10.344 -24.823 1.00 93.88 273 PHE A C 1
ATOM 1997 O O . PHE A 1 273 ? -14.433 -10.331 -25.020 1.00 93.88 273 PHE A O 1
ATOM 2004 N N . SER A 1 274 ? -12.470 -11.432 -24.998 1.00 93.81 274 SER A N 1
ATOM 2005 C CA . SER A 1 274 ? -13.016 -12.745 -25.378 1.00 93.81 274 SER A CA 1
ATOM 2006 C C . SER A 1 274 ? -13.232 -13.651 -24.164 1.00 93.81 274 SER A C 1
ATOM 2008 O O . SER A 1 274 ? -13.969 -14.630 -24.239 1.00 93.81 274 SER A O 1
ATOM 2010 N N . SER A 1 275 ? -12.597 -13.341 -23.031 1.00 94.56 275 SER A N 1
ATOM 2011 C CA . SER A 1 275 ? -12.777 -14.055 -21.768 1.00 94.56 275 SER A CA 1
ATOM 2012 C C . SER A 1 275 ? -12.535 -13.149 -20.556 1.00 94.56 275 SER A C 1
ATOM 2014 O O . SER A 1 275 ? -11.836 -12.143 -20.655 1.00 94.56 275 SER A O 1
ATOM 2016 N N . VAL A 1 276 ? -13.039 -13.534 -19.377 1.00 93.44 276 VAL A N 1
ATOM 2017 C CA . VAL A 1 276 ? -12.709 -12.849 -18.107 1.00 93.44 276 VAL A CA 1
ATOM 2018 C C . VAL A 1 276 ? -11.204 -12.936 -17.807 1.00 93.44 276 VAL A C 1
ATOM 2020 O O . VAL A 1 276 ? -10.642 -12.049 -17.175 1.00 93.44 276 VAL A O 1
ATOM 2023 N N . SER A 1 277 ? -10.505 -13.965 -18.307 1.00 92.06 277 SER A N 1
ATOM 2024 C CA . SER A 1 277 ? -9.042 -14.058 -18.181 1.00 92.06 277 SER A CA 1
ATOM 2025 C C . SER A 1 277 ? -8.315 -12.946 -18.938 1.00 92.06 277 SER A C 1
ATOM 2027 O O . SER A 1 277 ? -7.238 -12.532 -18.520 1.00 92.06 277 SER A O 1
ATOM 2029 N N . ASP A 1 278 ? -8.906 -12.421 -20.012 1.00 94.06 278 ASP A N 1
ATOM 2030 C CA . ASP A 1 278 ? -8.296 -11.374 -20.836 1.00 94.06 278 ASP A CA 1
ATOM 2031 C C . ASP A 1 278 ? -8.235 -10.026 -20.106 1.00 94.06 278 ASP A C 1
ATOM 2033 O O . ASP A 1 278 ? -7.542 -9.113 -20.566 1.00 94.06 278 ASP A O 1
ATOM 2037 N N . LEU A 1 279 ? -8.923 -9.898 -18.964 1.00 92.19 279 LEU A N 1
ATOM 2038 C CA . LEU A 1 279 ? -8.776 -8.763 -18.058 1.00 92.19 279 LEU A CA 1
ATOM 2039 C C . LEU A 1 279 ? -7.338 -8.644 -17.534 1.00 92.19 279 LEU A C 1
ATOM 2041 O O . LEU A 1 279 ? -6.921 -7.547 -17.187 1.00 92.19 279 LEU A O 1
ATOM 2045 N N . ALA A 1 280 ? -6.530 -9.710 -17.592 1.00 87.75 280 ALA A N 1
ATOM 2046 C CA . ALA A 1 280 ? -5.089 -9.648 -17.337 1.00 87.75 280 ALA A CA 1
ATOM 2047 C C . ALA A 1 280 ? -4.352 -8.597 -18.192 1.00 87.75 280 ALA A C 1
ATOM 2049 O O . ALA A 1 280 ? -3.297 -8.113 -17.785 1.00 87.75 280 ALA A O 1
ATOM 2050 N N . ARG A 1 281 ? -4.895 -8.240 -19.371 1.00 87.00 281 ARG A N 1
ATOM 2051 C CA . ARG A 1 281 ? -4.357 -7.189 -20.258 1.00 87.00 281 ARG A CA 1
ATOM 2052 C C . ARG A 1 281 ? -4.549 -5.780 -19.695 1.00 87.00 281 ARG A C 1
ATOM 2054 O O . ARG A 1 281 ? -3.880 -4.851 -20.138 1.00 87.00 281 ARG A O 1
ATOM 2061 N N . ILE A 1 282 ? -5.481 -5.609 -18.759 1.00 81.31 282 ILE A N 1
ATOM 2062 C CA . ILE A 1 282 ? -5.715 -4.339 -18.081 1.00 81.31 282 ILE A CA 1
ATOM 2063 C C . ILE A 1 282 ? -4.604 -4.150 -17.048 1.00 81.31 282 ILE A C 1
ATOM 2065 O O . ILE A 1 282 ? -4.363 -5.005 -16.190 1.00 81.31 282 ILE A O 1
ATOM 2069 N N . SER A 1 283 ? -3.928 -3.006 -17.141 1.00 70.38 283 SER A N 1
ATOM 2070 C CA . SER A 1 283 ? -2.818 -2.647 -16.259 1.00 70.38 283 SER A CA 1
ATOM 2071 C C . SER A 1 283 ? -3.200 -2.797 -14.779 1.00 70.38 283 SER A C 1
ATOM 2073 O O . SER A 1 283 ? -4.259 -2.352 -14.327 1.00 70.38 283 SER A O 1
ATOM 2075 N N . GLY A 1 284 ? -2.337 -3.478 -14.021 1.00 60.03 284 GLY A N 1
ATOM 2076 C CA . GLY A 1 284 ? -2.512 -3.713 -12.591 1.00 60.03 284 GLY A CA 1
ATOM 2077 C C . GLY A 1 284 ? -3.478 -4.840 -12.203 1.00 60.03 284 GLY A C 1
ATOM 2078 O O . GLY A 1 284 ? -3.688 -5.009 -11.003 1.00 60.03 284 GLY A O 1
ATOM 2079 N N . ILE A 1 285 ? -4.051 -5.594 -13.154 1.00 77.75 285 ILE A N 1
ATOM 2080 C CA . ILE A 1 285 ? -4.742 -6.873 -12.879 1.00 77.75 285 ILE A CA 1
ATOM 2081 C C . ILE A 1 285 ? -3.759 -8.043 -13.010 1.00 77.75 285 ILE A C 1
ATOM 2083 O O . ILE A 1 285 ? -3.596 -8.819 -12.068 1.00 77.75 285 ILE A O 1
ATOM 2087 N N . GLY A 1 286 ? -3.069 -8.140 -14.155 1.00 71.00 286 GLY A N 1
ATOM 2088 C CA . GLY A 1 286 ? -2.093 -9.198 -14.437 1.00 71.00 286 GLY A CA 1
ATOM 2089 C C . GLY A 1 286 ? -2.685 -10.615 -14.391 1.00 71.00 286 GLY A C 1
ATOM 2090 O O . GLY A 1 286 ? -3.893 -10.794 -14.315 1.00 71.00 286 GLY A O 1
ATOM 2091 N N . ASN A 1 287 ? -1.834 -11.645 -14.429 1.00 73.12 287 ASN A N 1
ATOM 2092 C CA . ASN A 1 287 ? -2.250 -13.054 -14.280 1.00 73.12 287 ASN A CA 1
ATOM 2093 C C . ASN A 1 287 ? -2.191 -13.553 -12.819 1.00 73.12 287 ASN A C 1
ATOM 2095 O O . ASN A 1 287 ? -2.133 -14.756 -12.581 1.00 73.12 287 ASN A O 1
ATOM 2099 N N . GLY A 1 288 ? -2.161 -12.635 -11.849 1.00 68.88 288 GLY A N 1
ATOM 2100 C CA . GLY A 1 288 ? -1.912 -12.933 -10.437 1.00 68.88 288 GLY A CA 1
ATOM 2101 C C . GLY A 1 288 ? -3.172 -13.054 -9.577 1.00 68.88 288 GLY A C 1
ATOM 2102 O O . GLY A 1 288 ? -4.277 -13.312 -10.063 1.00 68.88 288 GLY A O 1
ATOM 2103 N N . THR A 1 289 ? -2.999 -12.821 -8.275 1.00 58.56 289 THR A N 1
ATOM 2104 C CA . THR A 1 289 ? -4.045 -12.922 -7.240 1.00 58.56 289 THR A CA 1
ATOM 2105 C C . THR A 1 289 ? -5.273 -12.070 -7.547 1.00 58.56 289 THR A C 1
ATOM 2107 O O . THR A 1 289 ? -6.390 -12.533 -7.345 1.00 58.56 289 THR A O 1
ATOM 2110 N N . ARG A 1 290 ? -5.096 -10.880 -8.135 1.00 69.50 290 ARG A N 1
ATOM 2111 C CA . ARG A 1 290 ? -6.207 -9.996 -8.529 1.00 69.50 290 ARG A CA 1
ATOM 2112 C C . ARG A 1 290 ? -7.106 -10.618 -9.597 1.00 69.50 290 ARG A C 1
ATOM 2114 O O . ARG A 1 290 ? -8.325 -10.580 -9.470 1.00 69.50 290 ARG A O 1
ATOM 2121 N N . LEU A 1 291 ? -6.529 -11.245 -10.626 1.00 84.94 291 LEU A N 1
ATOM 2122 C CA . LEU A 1 291 ? -7.316 -11.952 -11.641 1.00 84.94 291 LEU A CA 1
ATOM 2123 C C . LEU A 1 291 ? -7.994 -13.197 -11.066 1.00 84.94 291 LEU A C 1
ATOM 2125 O O . LEU A 1 291 ? -9.127 -13.509 -11.435 1.00 84.94 291 LEU A O 1
ATOM 2129 N N . ALA A 1 292 ? -7.307 -13.912 -10.174 1.00 68.31 292 ALA A N 1
ATOM 2130 C CA . ALA A 1 292 ? -7.882 -15.061 -9.483 1.00 68.31 292 ALA A CA 1
ATOM 2131 C C . ALA A 1 292 ? -9.083 -14.647 -8.619 1.00 68.31 292 ALA A C 1
ATOM 2133 O O . ALA A 1 292 ? -10.122 -15.303 -8.676 1.00 68.31 292 ALA A O 1
ATOM 2134 N N . ALA A 1 293 ? -8.974 -13.527 -7.902 1.00 64.50 293 ALA A N 1
ATOM 2135 C CA . ALA A 1 293 ? -10.054 -12.958 -7.114 1.00 64.50 293 ALA A CA 1
ATOM 2136 C C . ALA A 1 293 ? -11.237 -12.551 -8.011 1.00 64.50 293 ALA A C 1
ATOM 2138 O O . ALA A 1 293 ? -12.351 -13.002 -7.762 1.00 64.50 293 ALA A O 1
ATOM 2139 N N . ILE A 1 294 ? -11.010 -11.811 -9.106 1.00 84.94 294 ILE A N 1
ATOM 2140 C CA . ILE A 1 294 ? -12.071 -11.424 -10.064 1.00 84.94 294 ILE A CA 1
ATOM 2141 C C . ILE A 1 294 ? -12.844 -12.647 -10.581 1.00 84.94 294 ILE A C 1
ATOM 2143 O O . ILE A 1 294 ? -14.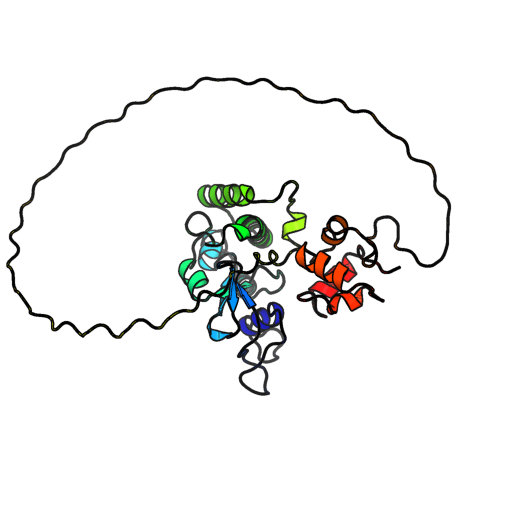069 -12.628 -10.697 1.00 84.94 294 ILE A O 1
ATOM 2147 N N . LYS A 1 295 ? -12.137 -13.742 -10.881 1.00 88.12 295 LYS A N 1
ATOM 2148 C CA . LYS A 1 295 ? -12.768 -15.001 -11.305 1.00 88.12 295 LYS A CA 1
ATOM 2149 C C . LYS A 1 295 ? -13.567 -15.654 -10.176 1.00 88.12 295 LYS A C 1
ATOM 2151 O O . LYS A 1 295 ? -14.642 -16.185 -10.437 1.00 88.12 295 LYS A O 1
ATOM 2156 N N . ALA A 1 296 ? -13.050 -15.623 -8.950 1.00 78.31 296 ALA A N 1
ATOM 2157 C CA . ALA A 1 296 ? -13.705 -16.195 -7.776 1.00 78.31 296 ALA A CA 1
ATOM 2158 C C . ALA A 1 296 ? -14.963 -15.416 -7.357 1.00 78.31 296 ALA A C 1
ATOM 2160 O O . ALA A 1 296 ? -15.916 -16.025 -6.877 1.00 78.31 296 ALA A O 1
ATOM 2161 N N . GLU A 1 297 ? -14.992 -14.099 -7.582 1.00 90.50 297 GLU A N 1
ATOM 2162 C CA . GLU A 1 297 ? -16.164 -13.248 -7.344 1.00 90.50 297 GLU A CA 1
ATOM 2163 C C . GLU A 1 297 ? -17.360 -13.649 -8.225 1.00 90.50 297 GLU A C 1
ATOM 2165 O O . GLU A 1 297 ? -18.513 -13.485 -7.832 1.00 90.50 297 GLU A O 1
ATOM 2170 N N . ASN A 1 298 ? -17.095 -14.205 -9.414 1.00 91.44 298 ASN A N 1
ATOM 2171 C CA . ASN A 1 298 ? -18.110 -14.646 -10.375 1.00 91.44 298 ASN A CA 1
ATOM 2172 C C . ASN A 1 298 ? -19.116 -13.539 -10.772 1.00 91.44 298 ASN A C 1
ATOM 2174 O O . ASN A 1 298 ? -20.256 -13.823 -11.153 1.00 91.44 298 ASN A O 1
ATOM 2178 N N . LEU A 1 299 ? -18.694 -12.272 -10.697 1.00 92.94 299 LEU A N 1
ATOM 2179 C CA . LEU A 1 299 ? -19.507 -11.109 -11.053 1.00 92.94 299 LEU A CA 1
ATOM 2180 C C . LEU A 1 299 ? -19.252 -10.632 -12.490 1.00 92.94 299 LEU A C 1
ATOM 2182 O O . LEU A 1 299 ? -20.179 -10.176 -13.153 1.00 92.94 299 LEU A O 1
ATOM 2186 N N . ALA A 1 300 ? -18.022 -10.769 -12.991 1.00 94.06 300 ALA A N 1
ATOM 2187 C CA . ALA A 1 300 ? -17.647 -10.404 -14.356 1.00 94.06 300 ALA A CA 1
ATOM 2188 C C . ALA A 1 300 ? -17.990 -11.514 -15.366 1.00 94.06 300 ALA A C 1
ATOM 2190 O O . ALA A 1 300 ? -17.730 -12.693 -15.123 1.00 94.06 300 ALA A O 1
ATOM 2191 N N . CYS A 1 301 ? -18.501 -11.137 -16.534 1.00 95.69 301 CYS A N 1
ATOM 2192 C CA . CYS A 1 301 ? -18.817 -12.051 -17.634 1.00 95.69 301 CYS A CA 1
ATOM 2193 C C . CYS A 1 301 ? -18.465 -11.427 -18.992 1.00 95.69 301 CYS A C 1
ATOM 2195 O O . CYS A 1 301 ? -18.247 -10.221 -19.097 1.00 95.69 301 CYS A O 1
ATOM 2197 N N . VAL A 1 302 ? -18.400 -12.263 -20.028 1.00 92.44 302 VAL A N 1
ATOM 2198 C CA . VAL A 1 302 ? -18.196 -11.863 -21.426 1.00 92.44 302 VAL A CA 1
ATOM 2199 C C . VAL A 1 302 ? -19.335 -12.459 -22.244 1.00 92.44 302 VAL A C 1
ATOM 2201 O O . VAL A 1 302 ? -19.568 -13.665 -22.143 1.00 92.44 302 VAL A O 1
ATOM 2204 N N . ASN A 1 303 ? -20.021 -11.618 -23.013 1.00 79.81 303 ASN A N 1
ATOM 2205 C CA . ASN A 1 303 ? -21.061 -11.984 -23.978 1.00 79.81 303 ASN A CA 1
ATOM 2206 C C . ASN A 1 303 ? -20.545 -11.796 -25.411 1.00 79.81 303 ASN A C 1
ATOM 2208 O O . ASN A 1 303 ? -19.783 -10.818 -25.625 1.00 79.81 303 ASN A O 1
#

pLDDT: mean 77.71, std 22.78, range [29.77, 98.69]

Secondary structure (DSSP, 8-state):
--SSSSS--HHHHHHHHH-SS--EESSTT--SEEEEEEEETTTTEEEEEGGGEEEEESS-HHHHHHTTGGGS-HHHHHHHHH--SSTTTEEEEEHHHHHHHTT--TTT---S-GGGHHHHHHHHHHHHHHHT----HHHHHHHHHHGGGSPTT--HHHHTT---PPPPPPPP----PPPPPPPPPPPP----------------------------------------------SS---TT-EETTT--HHHHTTSTT--HHHHHHHHHH---SSGGGGGGSTTTTTSHHHHHHHHHT-EE--

Mean predicted aligned error: 17.45 Å

Foldseek 3Di:
DPDVPLLAALLLVLCCLQFLAHFDAPDPSSNHTAFGWHQAQLARDIGTGSVQKDWAQLQHLLNQCVQVVVVDDPVLSVCLVRPPVQSNRIHIHGPVQRVVCHNHALLVDGRPNLLCLLLSLLVVVVSCVVSVGHADPSNNVSSVVSNVSPDPPDDSVLSSFEDDDDDDDDDDDDPPDDDDDDDDDDDDDDDDDDDDDDDDDDDDDDDDDDDDDDDDDDDDDDDDDDDDDDDDDDDDDDDVQAAALQDHDLVLQSVQGHCHSQQSVQSPVPPDDPFLCCSLVRRSCHNDPNSVSSVVVSRYGHD